Protein AF-A0A838EMG4-F1 (afdb_monomer_lite)

Sequence (195 aa):
MLHVSSALLVMAIVAAIFVIAFPFILGSIAHKKLTVGWKYFWFGALIFLVFQLLTRLPLAAVLQNTVLASLLRTSTAFTWTWLVILAVTAGLFEEVGRYVGYRLFMRREPKTWSKAMMFGLGHEDLESIVLVGGQIVLTLLSIAILSAINVNSSTITELLTEGMLCVFGVLGVWIIWRLREPDEQAKITEEIEHL

Secondary structure (DSSP, 8-state):
-----HHHHHHHHHHHHHHHHHHHHHHHHHHHHHT--THHHHHHHHHHIIIIIIIIHHHHHHHHHTTSHHHHHH-HHHHHHHHHHHHHHHHHHHHHHHHHHHHHHSTTS---HHHHHHHHHHHHHHHIIIIIIHHHHHHHHHHHHHHHS---HHHHHHHHHHHHHHHHHHHHHHHHHHS--THHHHHHHHHHHT-

Foldseek 3Di:
DPDDDPVVLVVLVVVLCCLQVVLVVVLVVLCVVLVDDLVLLVLLLVLLCVLPVVPLVVVLCCCCVPVCVVVCVPDPVVVVVSVVVSVVSVVVSNVVSLVVSCCPPVVPHDDDPSSSVSSNSSNVSSCSCCVVSVVSVVVSVVVVVCVVCPDDPVVVVVVVVVVVVVVVVVVVVVVVVVPPDPPVVVVVVVVVVVD

Structure (mmCIF, N/CA/C/O backbone):
data_AF-A0A838EMG4-F1
#
_entry.id   AF-A0A838EMG4-F1
#
loop_
_atom_site.group_PDB
_atom_site.id
_atom_site.type_symbol
_atom_site.label_atom_id
_atom_site.label_alt_id
_atom_site.label_comp_id
_atom_site.label_asym_id
_atom_site.label_entity_id
_atom_site.label_seq_id
_atom_site.pdbx_PDB_ins_code
_atom_site.Cartn_x
_atom_site.Cartn_y
_atom_site.Cartn_z
_atom_site.occupancy
_atom_site.B_iso_or_equiv
_atom_site.auth_seq_id
_atom_site.auth_comp_id
_atom_site.auth_asym_id
_atom_site.auth_atom_id
_atom_site.pdbx_PDB_model_num
ATOM 1 N N . MET A 1 1 ? 5.334 -7.611 -34.878 1.00 49.22 1 MET A N 1
ATOM 2 C CA . MET A 1 1 ? 4.150 -7.315 -34.043 1.00 49.22 1 MET A CA 1
ATOM 3 C C . MET A 1 1 ? 4.243 -8.135 -32.767 1.00 49.22 1 MET A C 1
ATOM 5 O O . MET A 1 1 ? 4.614 -9.300 -32.843 1.00 49.22 1 MET A O 1
ATOM 9 N N . LEU A 1 2 ? 3.983 -7.537 -31.605 1.00 57.75 2 LEU A N 1
ATOM 10 C CA . LEU A 1 2 ? 3.981 -8.251 -30.327 1.00 57.75 2 LEU A CA 1
ATOM 11 C C . LEU A 1 2 ? 2.711 -9.117 -30.279 1.00 57.75 2 LEU A C 1
ATOM 13 O O . LEU A 1 2 ? 1.607 -8.590 -30.181 1.00 57.75 2 LEU A O 1
ATOM 17 N N . HIS A 1 3 ? 2.843 -10.435 -30.442 1.00 65.31 3 HIS A N 1
ATOM 18 C CA . HIS A 1 3 ? 1.695 -11.346 -30.418 1.00 65.31 3 HIS A CA 1
ATOM 19 C C . HIS A 1 3 ? 1.258 -11.587 -28.969 1.00 65.31 3 HIS A C 1
ATOM 21 O O . HIS A 1 3 ? 1.762 -12.484 -28.298 1.00 65.31 3 HIS A O 1
ATOM 27 N N . VAL A 1 4 ? 0.318 -10.776 -28.481 1.00 71.38 4 VAL A N 1
ATOM 28 C CA . VAL A 1 4 ? -0.342 -10.996 -27.187 1.00 71.38 4 VAL A CA 1
ATOM 29 C C . VAL A 1 4 ? -1.647 -11.750 -27.422 1.00 71.38 4 VAL A C 1
ATOM 31 O O . VAL A 1 4 ? -2.467 -11.348 -28.244 1.00 71.38 4 VAL A O 1
ATOM 34 N N . SER A 1 5 ? -1.851 -12.853 -26.699 1.00 81.50 5 SER A N 1
ATOM 35 C CA . SER A 1 5 ? -3.108 -13.605 -26.757 1.00 81.50 5 SER A CA 1
ATOM 36 C C . SER A 1 5 ? -4.277 -12.729 -26.302 1.00 81.50 5 SER A C 1
ATOM 38 O O . SER A 1 5 ? -4.269 -12.206 -25.185 1.00 81.50 5 SER A O 1
ATOM 40 N N . SER A 1 6 ? -5.316 -12.615 -27.132 1.00 78.50 6 SER A N 1
ATOM 41 C CA . SER A 1 6 ? -6.538 -11.871 -26.803 1.00 78.50 6 SER A CA 1
ATOM 42 C C . SER A 1 6 ? -7.194 -12.387 -25.518 1.00 78.50 6 SER A C 1
ATOM 44 O O . SER A 1 6 ? -7.728 -11.603 -24.740 1.00 78.50 6 SER A O 1
ATOM 46 N N . ALA A 1 7 ? -7.087 -13.693 -25.249 1.00 71.38 7 ALA A N 1
ATOM 47 C CA . ALA A 1 7 ? -7.598 -14.296 -24.022 1.00 71.38 7 ALA A CA 1
ATOM 48 C C . ALA A 1 7 ? -6.859 -13.787 -22.772 1.00 71.38 7 ALA A C 1
ATOM 50 O O . ALA A 1 7 ? -7.501 -13.468 -21.774 1.00 71.38 7 ALA A O 1
ATOM 51 N N . LEU A 1 8 ? -5.526 -13.653 -22.826 1.00 74.88 8 LEU A N 1
ATOM 52 C CA . LEU A 1 8 ? -4.734 -13.109 -21.712 1.00 74.88 8 LEU A CA 1
ATOM 53 C C . LEU A 1 8 ? -5.086 -11.641 -21.436 1.00 74.88 8 LEU A C 1
ATOM 55 O O . LEU A 1 8 ? -5.198 -11.249 -20.278 1.00 74.88 8 LEU A O 1
ATOM 59 N N . LEU A 1 9 ? -5.311 -10.853 -22.491 1.00 80.25 9 LEU A N 1
ATOM 60 C CA . LEU A 1 9 ? -5.742 -9.455 -22.390 1.00 80.25 9 LEU A CA 1
ATOM 61 C C . LEU A 1 9 ? -7.099 -9.323 -21.691 1.00 80.25 9 LEU A C 1
ATOM 63 O O . LEU A 1 9 ? -7.230 -8.552 -20.743 1.00 80.25 9 LEU A O 1
ATOM 67 N N . VAL A 1 10 ? -8.089 -10.115 -22.111 1.00 79.69 10 VAL A N 1
ATOM 68 C CA . VAL A 1 10 ? -9.420 -10.118 -21.488 1.00 79.69 10 VAL A CA 1
ATOM 69 C C . VAL A 1 10 ? -9.333 -10.541 -20.020 1.00 79.69 10 VAL A C 1
ATOM 71 O O . VAL A 1 10 ? -9.898 -9.867 -19.161 1.00 79.69 10 VAL A O 1
ATOM 74 N N . MET A 1 11 ? -8.583 -11.603 -19.706 1.00 74.88 11 MET A N 1
ATOM 75 C CA . MET A 1 11 ? -8.404 -12.054 -18.322 1.00 74.88 11 MET A CA 1
ATOM 76 C C . MET A 1 11 ? -7.725 -10.997 -17.447 1.00 74.88 11 MET A C 1
ATOM 78 O O . MET A 1 11 ? -8.165 -10.774 -16.323 1.00 74.88 11 MET A O 1
ATOM 82 N N . ALA A 1 12 ? -6.696 -10.314 -17.954 1.00 76.75 12 ALA A N 1
ATOM 83 C CA . ALA A 1 12 ? -6.007 -9.257 -17.219 1.00 76.75 12 ALA A CA 1
ATOM 84 C C . ALA A 1 12 ? -6.914 -8.043 -16.952 1.00 76.75 12 ALA A C 1
ATOM 86 O O . ALA A 1 12 ? -6.888 -7.497 -15.852 1.00 76.75 12 ALA A O 1
ATOM 87 N N . ILE A 1 13 ? -7.761 -7.652 -17.912 1.00 82.12 13 ILE A N 1
ATOM 88 C CA . ILE A 1 13 ? -8.742 -6.569 -17.726 1.00 82.12 13 ILE A CA 1
ATOM 89 C C . ILE A 1 13 ? -9.785 -6.958 -16.672 1.00 82.12 13 ILE A C 1
ATOM 91 O O . ILE A 1 13 ? -10.061 -6.180 -15.760 1.00 82.12 13 ILE A O 1
ATOM 95 N N . VAL A 1 14 ? -10.337 -8.171 -16.759 1.00 81.06 14 VAL A N 1
ATOM 96 C CA . VAL A 1 14 ? -11.301 -8.678 -15.769 1.00 81.06 14 VAL A CA 1
ATOM 97 C C . VAL A 1 14 ? -10.666 -8.741 -14.379 1.00 81.06 14 VAL A C 1
ATOM 99 O O . VAL A 1 14 ? -11.282 -8.304 -13.408 1.00 81.06 14 VAL A O 1
ATOM 102 N N . ALA A 1 15 ? -9.422 -9.217 -14.280 1.00 79.38 15 ALA A N 1
ATOM 103 C CA . ALA A 1 15 ? -8.677 -9.253 -13.027 1.00 79.38 15 ALA A CA 1
ATOM 104 C C . ALA A 1 15 ? -8.443 -7.846 -12.458 1.00 79.38 15 ALA A C 1
ATOM 106 O O . ALA A 1 15 ? -8.661 -7.640 -11.267 1.00 79.38 15 ALA A O 1
ATOM 107 N N . ALA A 1 16 ? -8.072 -6.865 -13.289 1.00 79.88 16 ALA A N 1
ATOM 108 C CA . ALA A 1 16 ? -7.901 -5.478 -12.854 1.00 79.88 16 ALA A CA 1
ATOM 109 C C . ALA A 1 16 ? -9.202 -4.901 -12.280 1.00 79.88 16 ALA A C 1
ATOM 111 O O . ALA A 1 16 ? -9.199 -4.338 -11.186 1.00 79.88 16 ALA A O 1
ATOM 112 N N . ILE A 1 17 ? -10.325 -5.088 -12.984 1.00 85.31 17 ILE A N 1
ATOM 113 C CA . ILE A 1 17 ? -11.643 -4.636 -12.520 1.00 85.31 17 ILE A CA 1
ATOM 114 C C . ILE A 1 17 ? -11.992 -5.305 -11.192 1.00 85.31 17 ILE A C 1
ATOM 116 O O . ILE A 1 17 ? -12.410 -4.622 -10.260 1.00 85.31 17 ILE A O 1
ATOM 120 N N . PHE A 1 18 ? -11.797 -6.620 -11.084 1.00 82.81 18 PHE A N 1
ATOM 121 C CA . PHE A 1 18 ? -12.085 -7.357 -9.860 1.00 82.81 18 PHE A CA 1
ATOM 122 C C . PHE A 1 18 ? -11.244 -6.848 -8.685 1.00 82.81 18 PHE A C 1
ATOM 124 O O . PHE A 1 18 ? -11.807 -6.474 -7.663 1.00 82.81 18 PHE A O 1
ATOM 131 N N . VAL A 1 19 ? -9.921 -6.765 -8.839 1.00 79.75 19 VAL A N 1
ATOM 132 C CA . VAL A 1 19 ? -8.999 -6.343 -7.772 1.00 79.75 19 VAL A CA 1
ATOM 133 C C . VAL A 1 19 ? -9.265 -4.907 -7.318 1.00 79.75 19 VAL A C 1
ATOM 135 O O . VAL A 1 19 ? -9.110 -4.609 -6.140 1.00 79.75 19 VAL A O 1
ATOM 138 N N . ILE A 1 20 ? -9.697 -4.020 -8.220 1.00 85.19 20 ILE A N 1
ATOM 139 C CA . ILE A 1 20 ? -9.994 -2.626 -7.872 1.00 85.19 20 ILE A CA 1
ATOM 140 C C . ILE A 1 20 ? -11.391 -2.482 -7.255 1.00 85.19 20 ILE A C 1
ATOM 142 O O . ILE A 1 20 ? -11.562 -1.739 -6.292 1.00 85.19 20 ILE A O 1
ATOM 146 N N . ALA A 1 21 ? -12.402 -3.175 -7.787 1.00 85.19 21 ALA A N 1
ATOM 147 C CA . ALA A 1 21 ? -13.789 -3.015 -7.350 1.00 85.19 21 ALA A CA 1
ATOM 148 C C . ALA A 1 21 ? -14.130 -3.829 -6.091 1.00 85.19 21 ALA A C 1
ATOM 150 O O . ALA A 1 21 ? -14.902 -3.367 -5.248 1.00 85.19 21 ALA A O 1
ATOM 151 N N . PHE A 1 22 ? -13.571 -5.033 -5.953 1.00 82.19 22 PHE A N 1
ATOM 152 C CA . PHE A 1 22 ? -13.869 -5.958 -4.857 1.00 82.19 22 PHE A CA 1
ATOM 153 C C . PHE A 1 22 ? -13.617 -5.370 -3.454 1.00 82.19 22 PHE A C 1
ATOM 155 O O . PHE A 1 22 ? -14.503 -5.501 -2.606 1.00 82.19 22 PHE A O 1
ATOM 162 N N . PRO A 1 23 ? -12.519 -4.634 -3.212 1.00 85.94 23 PRO A N 1
ATOM 163 C CA . PRO A 1 23 ? -12.292 -3.909 -1.962 1.00 85.94 23 PRO A CA 1
ATOM 164 C C . PRO A 1 23 ? -13.448 -2.984 -1.544 1.00 85.94 23 PRO A C 1
ATOM 166 O O . PRO A 1 23 ? -13.967 -3.050 -0.431 1.00 85.94 23 PRO A O 1
ATOM 169 N N . PHE A 1 24 ? -13.977 -2.177 -2.469 1.00 87.25 24 PHE A N 1
ATOM 170 C CA . PHE A 1 24 ? -15.104 -1.286 -2.165 1.00 87.25 24 PHE A CA 1
ATOM 171 C C . PHE A 1 24 ? -16.403 -2.048 -1.873 1.00 87.25 24 PHE A C 1
ATOM 173 O O . PHE A 1 24 ? -17.229 -1.594 -1.069 1.00 87.25 24 PHE A O 1
ATOM 180 N N . ILE A 1 25 ? -16.587 -3.219 -2.492 1.00 86.94 25 ILE A N 1
ATOM 181 C CA . ILE A 1 25 ? -17.710 -4.117 -2.201 1.00 86.94 25 ILE A CA 1
ATOM 182 C C . ILE A 1 25 ? -17.578 -4.663 -0.775 1.00 86.94 25 ILE A C 1
ATOM 184 O O . ILE A 1 25 ? -18.544 -4.589 -0.009 1.00 86.94 25 ILE A O 1
ATOM 188 N N . LEU A 1 26 ? -16.393 -5.145 -0.386 1.00 83.56 26 LEU A N 1
ATOM 189 C CA . LEU A 1 26 ? -16.126 -5.628 0.971 1.00 83.56 26 LEU A CA 1
ATOM 190 C C . LEU A 1 26 ? -16.316 -4.527 2.015 1.00 83.56 26 LEU A C 1
ATOM 192 O O . LEU A 1 26 ? -17.055 -4.736 2.980 1.00 83.56 26 LEU A O 1
ATOM 196 N N . GLY A 1 27 ? -15.753 -3.339 1.788 1.00 86.56 27 GLY A N 1
ATOM 197 C CA . GLY A 1 27 ? -15.954 -2.177 2.652 1.00 86.56 27 GLY A CA 1
ATOM 198 C C . GLY A 1 27 ? -17.435 -1.807 2.804 1.00 86.56 27 GLY A C 1
ATOM 199 O O . GLY A 1 27 ? -17.906 -1.555 3.913 1.00 86.56 27 GLY A O 1
ATOM 200 N N . SER A 1 28 ? -18.219 -1.871 1.723 1.00 90.75 28 SER A N 1
ATOM 201 C CA . SER A 1 28 ? -19.664 -1.598 1.759 1.00 90.75 28 SER A CA 1
ATOM 202 C C . SER A 1 28 ? -20.451 -2.649 2.545 1.00 90.75 28 SER A C 1
ATOM 204 O O . SER A 1 28 ? -21.362 -2.307 3.307 1.00 90.75 28 SER A O 1
ATOM 206 N N . ILE A 1 29 ? -20.112 -3.932 2.383 1.00 89.69 29 ILE A N 1
ATOM 207 C CA . ILE A 1 29 ? -20.726 -5.030 3.140 1.00 89.69 29 ILE A CA 1
ATOM 208 C C . ILE A 1 29 ? -20.376 -4.897 4.623 1.00 89.69 29 ILE A C 1
ATOM 210 O O . ILE A 1 29 ? -21.263 -5.013 5.469 1.00 89.69 29 ILE A O 1
ATOM 214 N N . ALA A 1 30 ? -19.112 -4.620 4.942 1.00 85.56 30 ALA A N 1
ATOM 215 C CA . ALA A 1 30 ? -18.638 -4.441 6.306 1.00 85.56 30 ALA A CA 1
ATOM 216 C C . ALA A 1 30 ? -19.289 -3.227 6.975 1.00 85.56 30 ALA A C 1
ATOM 218 O O . ALA A 1 30 ? -19.793 -3.351 8.088 1.00 85.56 30 ALA A O 1
ATOM 219 N N . HIS A 1 31 ? -19.388 -2.093 6.277 1.00 90.00 31 HIS A N 1
ATOM 220 C CA . HIS A 1 31 ? -20.087 -0.903 6.762 1.00 90.00 31 HIS A CA 1
ATOM 221 C C . HIS A 1 31 ? -21.521 -1.228 7.205 1.00 90.00 31 HIS A C 1
ATOM 223 O O . HIS A 1 31 ? -21.930 -0.871 8.312 1.00 90.00 31 HIS A O 1
ATOM 229 N N . LYS A 1 32 ? -22.264 -1.965 6.366 1.00 90.81 32 LYS A N 1
ATOM 230 C CA . LYS A 1 32 ? -23.655 -2.351 6.637 1.00 90.81 32 LYS A CA 1
ATOM 231 C C . LYS A 1 32 ? -23.774 -3.406 7.739 1.00 90.81 32 LYS A C 1
ATOM 233 O O . LYS A 1 32 ? -24.594 -3.246 8.635 1.00 90.81 32 LYS A O 1
ATOM 238 N N . LYS A 1 33 ? -22.973 -4.476 7.689 1.00 86.25 33 LYS A N 1
ATOM 239 C CA . LYS A 1 33 ? -23.069 -5.607 8.633 1.00 86.25 33 LYS A CA 1
ATOM 240 C C . LYS A 1 33 ? -22.506 -5.290 10.014 1.00 86.25 33 LYS A C 1
ATOM 242 O O . LYS A 1 33 ? -23.017 -5.793 11.006 1.00 86.25 33 LYS A O 1
ATOM 247 N N . LEU A 1 34 ? -21.449 -4.484 10.078 1.00 85.38 34 LEU A N 1
ATOM 248 C CA . LEU A 1 34 ? -20.772 -4.145 11.327 1.00 85.38 34 LEU A CA 1
ATOM 249 C C . LEU A 1 34 ? -21.297 -2.848 11.942 1.00 85.38 34 LEU A C 1
ATOM 251 O O . LEU A 1 34 ? -20.969 -2.562 13.091 1.00 85.38 34 LEU A O 1
ATOM 255 N N . THR A 1 35 ? -22.114 -2.074 11.215 1.00 91.56 35 THR A N 1
ATOM 256 C CA . THR A 1 35 ? -22.654 -0.767 11.643 1.00 91.56 35 THR A CA 1
ATOM 257 C C . THR A 1 35 ? -21.557 0.235 12.029 1.00 91.56 35 THR A C 1
ATOM 259 O O . THR A 1 35 ? -21.677 1.014 12.971 1.00 91.56 35 THR A O 1
ATOM 262 N N . VAL A 1 36 ? -20.443 0.202 11.295 1.00 91.50 36 VAL A N 1
ATOM 263 C CA . VAL A 1 36 ? -19.237 1.000 11.557 1.00 91.50 36 VAL A CA 1
ATOM 264 C C . VAL A 1 36 ? -19.006 1.974 10.407 1.00 91.50 36 VAL A C 1
ATOM 266 O O . VAL A 1 36 ? -19.045 1.577 9.251 1.00 91.50 36 VAL A O 1
ATOM 269 N N . GLY A 1 37 ? -18.746 3.250 10.697 1.00 93.19 37 GLY A N 1
ATOM 270 C CA . GLY A 1 37 ? -18.556 4.277 9.664 1.00 93.19 37 GLY A CA 1
ATOM 271 C C . GLY A 1 37 ? -17.312 4.081 8.782 1.00 93.19 37 GLY A C 1
ATOM 272 O O . GLY A 1 37 ? -16.287 3.574 9.230 1.00 93.19 37 GLY A O 1
ATOM 273 N N . TRP A 1 38 ? -17.359 4.586 7.546 1.00 95.69 38 TRP A N 1
ATOM 274 C CA . TRP A 1 38 ? -16.236 4.554 6.593 1.00 95.69 38 TRP A CA 1
ATOM 275 C C . TRP A 1 38 ? -14.956 5.245 7.080 1.00 95.69 38 TRP A C 1
ATOM 277 O O . TRP A 1 38 ? -13.877 4.958 6.573 1.00 95.69 38 TRP A O 1
ATOM 287 N N . LYS A 1 39 ? -15.029 6.113 8.098 1.00 95.81 39 LYS A N 1
ATOM 288 C CA . LYS A 1 39 ? -13.834 6.761 8.663 1.00 95.81 39 LYS A CA 1
ATOM 289 C C . LYS A 1 39 ? -12.762 5.756 9.105 1.00 95.81 39 LYS A C 1
ATOM 291 O O . LYS A 1 39 ? -11.583 6.008 8.905 1.00 95.81 39 LYS A O 1
ATOM 296 N N . TYR A 1 40 ? -13.155 4.603 9.659 1.00 94.44 40 TYR A N 1
ATOM 297 C CA . TYR A 1 40 ? -12.191 3.612 10.151 1.00 94.44 40 TYR A CA 1
ATOM 298 C C . TYR A 1 40 ? -11.489 2.872 9.013 1.00 94.44 40 TYR A C 1
ATOM 300 O O . TYR A 1 40 ? -10.307 2.578 9.140 1.00 94.44 40 TYR A O 1
ATOM 308 N N . PHE A 1 41 ? -12.189 2.654 7.899 1.00 95.19 41 PHE A N 1
ATOM 309 C CA . PHE A 1 41 ? -11.601 2.147 6.662 1.00 95.19 41 PHE A CA 1
ATOM 310 C C . PHE A 1 41 ? -10.504 3.084 6.164 1.00 95.19 41 PHE A C 1
ATOM 312 O O . PHE A 1 41 ? -9.361 2.677 5.985 1.00 95.19 41 PHE A O 1
ATOM 319 N N . TRP A 1 42 ? -10.818 4.374 6.045 1.00 96.62 42 TRP A N 1
ATOM 320 C CA . TRP A 1 42 ? -9.843 5.361 5.589 1.00 96.62 42 TRP A CA 1
ATOM 321 C C . TRP A 1 42 ? -8.673 5.548 6.557 1.00 96.62 42 TRP A C 1
ATOM 323 O O . TRP A 1 42 ? -7.560 5.803 6.108 1.00 96.62 42 TRP A O 1
ATOM 333 N N . PHE A 1 43 ? -8.871 5.363 7.866 1.00 96.56 43 PHE A N 1
ATOM 334 C CA . PHE A 1 43 ? -7.754 5.313 8.814 1.00 96.56 43 PHE A CA 1
ATOM 335 C C . PHE A 1 43 ? -6.813 4.134 8.542 1.00 96.56 43 PHE A C 1
ATOM 337 O O . PHE A 1 43 ? -5.599 4.316 8.607 1.00 96.56 43 PHE A O 1
ATOM 344 N N . GLY A 1 44 ? -7.354 2.956 8.218 1.00 95.56 44 GLY A N 1
ATOM 345 C CA . GLY A 1 44 ? -6.563 1.791 7.816 1.00 95.56 44 GLY A CA 1
ATOM 346 C C . GLY A 1 44 ? -5.762 2.051 6.546 1.00 95.56 44 GLY A C 1
ATOM 347 O O . GLY A 1 44 ? -4.541 1.900 6.540 1.00 95.56 44 GLY A O 1
ATOM 348 N N . ALA A 1 45 ? -6.443 2.553 5.515 1.00 96.69 45 ALA A N 1
ATOM 349 C CA . ALA A 1 45 ? -5.843 2.919 4.236 1.00 96.69 45 ALA A CA 1
ATOM 350 C C . ALA A 1 45 ? -4.720 3.963 4.401 1.00 96.69 45 ALA A C 1
ATOM 352 O O . ALA A 1 45 ? -3.633 3.823 3.848 1.00 96.69 45 ALA A O 1
ATOM 353 N N . LEU A 1 46 ? -4.938 4.996 5.218 1.00 97.50 46 LEU A N 1
ATOM 354 C CA . LEU A 1 46 ? -3.927 6.021 5.481 1.00 97.50 46 LEU A CA 1
ATOM 355 C C . LEU A 1 46 ? -2.688 5.450 6.185 1.00 97.50 46 LEU A C 1
ATOM 357 O O . LEU A 1 46 ? -1.564 5.833 5.868 1.00 97.50 46 LEU A O 1
ATOM 361 N N . ILE A 1 47 ? -2.877 4.534 7.136 1.00 96.81 47 ILE A N 1
ATOM 362 C CA . ILE A 1 47 ? -1.761 3.888 7.832 1.00 96.81 47 ILE A CA 1
ATOM 363 C C . ILE A 1 47 ? -0.953 3.010 6.882 1.00 96.81 47 ILE A C 1
ATOM 365 O O . ILE A 1 47 ? 0.274 3.104 6.896 1.00 96.81 47 ILE A O 1
ATOM 369 N N . PHE A 1 48 ? -1.615 2.231 6.025 1.00 94.94 48 PHE A N 1
ATOM 370 C CA . PHE A 1 48 ? -0.949 1.482 4.962 1.00 94.94 48 PHE A CA 1
ATOM 371 C C . PHE A 1 48 ? -0.137 2.403 4.045 1.00 94.94 48 PHE A C 1
ATOM 373 O O . PHE A 1 48 ? 1.048 2.168 3.814 1.00 94.94 48 PHE A O 1
ATOM 380 N N . LEU A 1 49 ? -0.734 3.506 3.582 1.00 96.69 49 LEU A N 1
ATOM 381 C CA . LEU A 1 49 ? -0.052 4.480 2.732 1.00 96.69 49 LEU A CA 1
ATOM 382 C C . LEU A 1 49 ? 1.247 4.981 3.382 1.00 96.69 49 LEU A C 1
ATOM 384 O O . LEU A 1 49 ? 2.307 4.948 2.762 1.00 96.69 49 LEU A O 1
ATOM 388 N N . VAL A 1 50 ? 1.188 5.415 4.642 1.00 96.94 50 VAL A N 1
ATOM 389 C CA . VAL A 1 50 ? 2.352 5.993 5.326 1.00 96.94 50 VAL A CA 1
ATOM 390 C C . VAL A 1 50 ? 3.410 4.932 5.643 1.00 96.94 50 VAL A C 1
ATOM 392 O O . VAL A 1 50 ? 4.579 5.102 5.289 1.00 96.94 50 VAL A O 1
ATOM 395 N N . PHE A 1 51 ? 3.027 3.835 6.298 1.00 95.88 51 PHE A N 1
ATOM 396 C CA . PHE A 1 51 ? 3.988 2.842 6.788 1.00 95.88 51 PHE A CA 1
ATOM 397 C C . PHE A 1 51 ? 4.501 1.931 5.675 1.00 95.88 51 PHE A C 1
ATOM 399 O O . PHE A 1 51 ? 5.696 1.633 5.632 1.00 95.88 51 PHE A O 1
ATOM 406 N N . GLN A 1 52 ? 3.636 1.537 4.741 1.00 93.62 52 GLN A N 1
ATOM 407 C CA . GLN A 1 52 ? 4.002 0.624 3.670 1.00 93.62 52 GLN A CA 1
ATOM 408 C C . GLN A 1 52 ? 4.512 1.364 2.433 1.00 93.62 52 GLN A C 1
ATOM 410 O O . GLN A 1 52 ? 5.665 1.171 2.046 1.00 93.62 52 GLN A O 1
ATOM 415 N N . LEU A 1 53 ? 3.682 2.211 1.814 1.00 93.06 53 LEU A N 1
ATOM 416 C CA . LEU A 1 53 ? 3.996 2.807 0.506 1.00 93.06 53 LEU A CA 1
ATOM 417 C C . LEU A 1 53 ? 5.057 3.890 0.585 1.00 93.06 53 LEU A C 1
ATOM 419 O O . LEU A 1 53 ? 5.919 3.952 -0.284 1.00 93.06 53 LEU A O 1
ATOM 423 N N . LEU A 1 54 ? 4.982 4.753 1.594 1.00 95.31 54 LEU A N 1
ATOM 424 C CA . LEU A 1 54 ? 5.886 5.895 1.706 1.00 95.31 54 LEU A CA 1
ATOM 425 C C . LEU A 1 54 ? 7.161 5.571 2.486 1.00 95.31 54 LEU A C 1
ATOM 427 O O . LEU A 1 54 ? 8.165 6.252 2.298 1.00 95.31 54 LEU A O 1
ATOM 431 N N . THR A 1 55 ? 7.147 4.533 3.329 1.00 94.88 55 THR A N 1
ATOM 432 C CA . THR A 1 55 ? 8.289 4.220 4.201 1.00 94.88 55 THR A CA 1
ATOM 433 C C . THR A 1 55 ? 8.936 2.881 3.862 1.00 94.88 55 THR A C 1
ATOM 435 O O . THR A 1 55 ? 10.078 2.859 3.399 1.00 94.88 55 THR A O 1
ATOM 438 N N . ARG A 1 56 ? 8.237 1.752 4.064 1.00 95.25 56 ARG A N 1
ATOM 439 C CA . ARG A 1 56 ? 8.852 0.421 3.926 1.00 95.25 56 ARG A CA 1
ATOM 440 C C . ARG A 1 56 ? 9.267 0.112 2.492 1.00 95.25 56 ARG A C 1
ATOM 442 O O . ARG A 1 56 ? 10.401 -0.309 2.275 1.00 95.25 56 ARG A O 1
ATOM 449 N N . LEU A 1 57 ? 8.367 0.290 1.523 1.00 92.81 57 LEU A N 1
ATOM 450 C CA . LEU A 1 57 ? 8.626 -0.072 0.128 1.00 92.81 57 LEU A CA 1
ATOM 451 C C . LEU A 1 57 ? 9.794 0.726 -0.480 1.00 92.81 57 LEU A C 1
ATOM 453 O O . LEU A 1 57 ? 10.688 0.085 -1.037 1.00 92.81 57 LEU A O 1
ATOM 457 N N . PRO A 1 58 ? 9.882 2.064 -0.332 1.00 93.31 58 PRO A N 1
ATOM 458 C CA . PRO A 1 58 ? 11.021 2.830 -0.830 1.00 93.31 58 PRO A CA 1
ATOM 459 C C . PRO A 1 58 ? 12.331 2.426 -0.154 1.00 93.31 58 PRO A C 1
ATOM 461 O O . PRO A 1 58 ? 13.335 2.238 -0.836 1.00 93.31 58 PRO A O 1
ATOM 464 N N . LEU A 1 59 ? 12.322 2.222 1.168 1.00 94.12 59 LEU A N 1
ATOM 465 C CA . LEU A 1 59 ? 13.514 1.801 1.904 1.00 94.12 59 LEU A CA 1
ATOM 466 C C . LEU A 1 59 ? 14.006 0.420 1.446 1.00 94.12 59 LEU A C 1
ATOM 468 O O . LEU A 1 59 ? 15.193 0.244 1.167 1.00 94.12 59 LEU A O 1
ATOM 472 N N . ALA A 1 60 ? 13.092 -0.544 1.321 1.00 92.50 60 ALA A N 1
ATOM 473 C CA . ALA A 1 60 ? 13.397 -1.880 0.823 1.00 92.50 60 ALA A CA 1
ATOM 474 C C . ALA A 1 60 ? 13.925 -1.837 -0.618 1.00 92.50 60 ALA A C 1
ATOM 476 O O . ALA A 1 60 ? 14.909 -2.507 -0.927 1.00 92.50 60 ALA A O 1
ATOM 477 N N . ALA A 1 61 ? 13.321 -1.014 -1.481 1.00 91.62 61 ALA A N 1
ATOM 478 C CA . ALA A 1 61 ? 13.752 -0.841 -2.863 1.00 91.62 61 ALA A CA 1
ATOM 479 C C . ALA A 1 61 ? 15.157 -0.231 -2.956 1.00 91.62 61 ALA A C 1
ATOM 481 O O . ALA A 1 61 ? 15.982 -0.723 -3.724 1.00 91.62 61 ALA A O 1
ATOM 482 N N . VAL A 1 62 ? 15.461 0.800 -2.161 1.00 94.00 62 VAL A N 1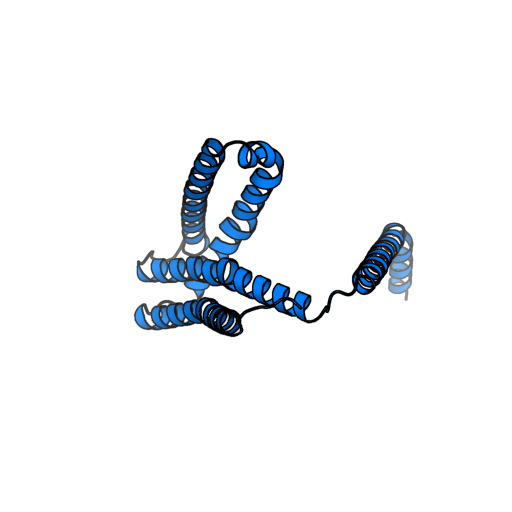
ATOM 483 C CA . VAL A 1 62 ? 16.803 1.398 -2.115 1.00 94.00 62 VAL A CA 1
ATOM 484 C C . VAL A 1 62 ? 17.822 0.360 -1.665 1.00 94.00 62 VAL A C 1
ATOM 486 O O . VAL A 1 62 ? 18.820 0.159 -2.357 1.00 94.00 62 VAL A O 1
ATOM 489 N N . LEU A 1 63 ? 17.569 -0.348 -0.561 1.00 92.75 63 LEU A N 1
ATOM 490 C CA . LEU A 1 63 ? 18.522 -1.320 -0.026 1.00 92.75 63 LEU A CA 1
ATOM 491 C C . LEU A 1 63 ? 18.766 -2.480 -1.004 1.00 92.75 63 LEU A C 1
ATOM 493 O O . LEU A 1 63 ? 19.913 -2.862 -1.240 1.00 92.75 63 LEU A O 1
ATOM 497 N N . GLN A 1 64 ? 17.696 -2.986 -1.622 1.00 91.50 64 GLN A N 1
ATOM 498 C CA . GLN A 1 64 ? 17.758 -4.056 -2.613 1.00 91.50 64 GLN A CA 1
ATOM 499 C C . GLN A 1 64 ? 18.521 -3.642 -3.879 1.00 91.50 64 GLN A C 1
ATOM 501 O O . GLN A 1 64 ? 19.333 -4.416 -4.381 1.00 91.50 64 GLN A O 1
ATOM 506 N N . ASN A 1 65 ? 18.266 -2.438 -4.400 1.00 89.81 65 ASN A N 1
ATOM 507 C CA . ASN A 1 65 ? 18.796 -2.007 -5.696 1.00 89.81 65 ASN A CA 1
ATOM 508 C C . ASN A 1 65 ? 20.181 -1.352 -5.619 1.00 89.81 65 ASN A C 1
ATOM 510 O O . ASN A 1 65 ? 20.828 -1.209 -6.653 1.00 89.81 65 ASN A O 1
ATOM 514 N N . THR A 1 66 ? 20.647 -0.969 -4.426 1.00 91.12 66 THR A N 1
ATOM 515 C CA . THR A 1 66 ? 21.964 -0.337 -4.240 1.00 91.12 66 THR A CA 1
ATOM 516 C C . THR A 1 66 ? 22.922 -1.256 -3.485 1.00 91.12 66 THR A C 1
ATOM 518 O O . THR A 1 66 ? 23.823 -1.836 -4.083 1.00 91.12 66 THR A O 1
ATOM 521 N N . VAL A 1 67 ? 22.703 -1.436 -2.183 1.00 89.00 67 VAL A N 1
ATOM 522 C CA . VAL A 1 67 ? 23.626 -2.127 -1.273 1.00 89.00 67 VAL A CA 1
ATOM 523 C C . VAL A 1 67 ? 23.661 -3.632 -1.531 1.00 89.00 67 VAL A C 1
ATOM 525 O O . VAL A 1 67 ? 24.729 -4.238 -1.548 1.00 89.00 67 VAL A O 1
ATOM 528 N N . LEU A 1 68 ? 22.494 -4.246 -1.735 1.00 89.88 68 LEU A N 1
ATOM 529 C CA . LEU A 1 68 ? 22.353 -5.704 -1.795 1.00 89.88 68 LEU A CA 1
ATOM 530 C C . LEU A 1 68 ? 22.349 -6.258 -3.228 1.00 89.88 68 LEU A C 1
ATOM 532 O O . LEU A 1 68 ? 22.337 -7.475 -3.406 1.00 89.88 68 LEU A O 1
ATOM 536 N N . ALA A 1 69 ? 22.368 -5.402 -4.254 1.00 89.00 69 ALA A N 1
ATOM 537 C CA . ALA A 1 69 ? 22.101 -5.803 -5.636 1.00 89.00 69 ALA A CA 1
ATOM 538 C C . ALA A 1 69 ? 23.063 -6.884 -6.161 1.00 89.00 69 ALA A C 1
ATOM 540 O O . ALA A 1 69 ? 22.629 -7.837 -6.810 1.00 89.00 69 ALA A O 1
ATOM 541 N N . SER A 1 70 ? 24.362 -6.764 -5.872 1.00 88.25 70 SER A N 1
ATOM 542 C CA . SER A 1 70 ? 25.376 -7.738 -6.301 1.00 88.25 70 SER A CA 1
ATOM 543 C C . SER A 1 70 ? 25.221 -9.083 -5.584 1.00 88.25 70 SER A C 1
ATOM 545 O O . SER A 1 70 ? 25.248 -10.138 -6.221 1.00 88.25 70 SER A O 1
ATOM 547 N N . LEU A 1 71 ? 24.990 -9.051 -4.270 1.00 88.12 71 LEU A N 1
ATOM 548 C CA . LEU A 1 71 ? 24.826 -10.240 -3.434 1.00 88.12 71 LEU A CA 1
ATOM 549 C C . LEU A 1 71 ? 23.555 -11.016 -3.801 1.00 88.12 71 LEU A C 1
ATOM 551 O O . LEU A 1 71 ? 23.600 -12.237 -3.941 1.00 88.12 71 LEU A O 1
ATOM 555 N N . LEU A 1 72 ? 22.442 -10.310 -4.028 1.00 89.06 72 LEU A N 1
ATOM 556 C CA . LEU A 1 72 ? 21.150 -10.912 -4.373 1.00 89.06 72 LEU A CA 1
ATOM 557 C C . LEU A 1 72 ? 21.126 -11.552 -5.764 1.00 89.06 72 LEU A C 1
ATOM 559 O O . LEU A 1 72 ? 20.351 -12.481 -5.977 1.00 89.06 72 LEU A O 1
ATOM 563 N N . ARG A 1 73 ? 21.955 -11.077 -6.703 1.00 88.38 73 ARG A N 1
ATOM 564 C CA . ARG A 1 73 ? 22.081 -11.668 -8.049 1.00 88.38 73 ARG A CA 1
ATOM 565 C C . ARG A 1 73 ? 23.000 -12.886 -8.087 1.00 88.38 73 ARG A C 1
ATOM 567 O O . ARG A 1 73 ? 22.853 -13.720 -8.971 1.00 88.38 73 ARG A O 1
ATOM 574 N N . THR A 1 74 ? 23.947 -12.969 -7.156 1.00 89.44 74 THR A N 1
ATOM 575 C CA . THR A 1 74 ? 25.027 -13.968 -7.203 1.00 89.44 74 THR A CA 1
ATOM 576 C C . THR A 1 74 ? 24.780 -15.142 -6.254 1.00 89.44 74 THR A C 1
ATOM 578 O O . THR A 1 74 ? 25.279 -16.236 -6.495 1.00 89.44 74 THR A O 1
ATOM 581 N N . SER A 1 75 ? 24.003 -14.948 -5.181 1.00 93.12 75 SER A N 1
ATOM 582 C CA . SER A 1 75 ? 23.772 -15.971 -4.156 1.00 93.12 75 SER A CA 1
ATOM 583 C C . SER A 1 75 ? 22.289 -16.210 -3.895 1.00 93.12 75 SER A C 1
ATOM 585 O O . SER A 1 75 ? 21.609 -15.392 -3.277 1.00 93.12 75 SER A O 1
ATOM 587 N N . THR A 1 76 ? 21.808 -17.398 -4.266 1.00 92.19 76 THR A N 1
ATOM 588 C CA . THR A 1 76 ? 20.435 -17.844 -3.986 1.00 92.19 76 THR A CA 1
ATOM 589 C C . THR A 1 76 ? 20.143 -17.907 -2.484 1.00 92.19 76 THR A C 1
ATOM 591 O O . THR A 1 76 ? 19.053 -17.542 -2.050 1.00 92.19 76 THR A O 1
ATOM 594 N N . ALA A 1 77 ? 21.116 -18.325 -1.665 1.00 92.62 77 ALA A N 1
ATOM 595 C CA . ALA A 1 77 ? 20.968 -18.357 -0.206 1.00 92.62 77 ALA A CA 1
ATOM 596 C C . ALA A 1 77 ? 20.734 -16.951 0.375 1.00 92.62 77 ALA A C 1
ATOM 598 O O . ALA A 1 77 ? 19.945 -16.768 1.307 1.00 92.62 77 ALA A O 1
ATOM 599 N N . PHE A 1 78 ? 21.379 -15.942 -0.214 1.00 91.50 78 PHE A N 1
ATOM 600 C CA . PHE A 1 78 ? 21.187 -14.554 0.179 1.00 91.50 78 PHE A CA 1
ATOM 601 C C . PHE A 1 78 ? 19.824 -14.016 -0.275 1.00 91.50 78 PHE A C 1
ATOM 603 O O . PHE A 1 78 ? 19.164 -13.321 0.495 1.00 91.50 78 PHE A O 1
ATOM 610 N N . THR A 1 79 ? 19.346 -14.404 -1.464 1.00 92.25 79 THR A N 1
ATOM 611 C CA . THR A 1 79 ? 17.987 -14.085 -1.933 1.00 92.25 79 THR A CA 1
ATOM 612 C C . THR A 1 79 ? 16.917 -14.598 -0.967 1.00 92.25 79 THR A C 1
ATOM 614 O O . THR A 1 79 ? 16.038 -13.835 -0.575 1.00 92.25 79 THR A O 1
ATOM 617 N N . TRP A 1 80 ? 17.004 -15.858 -0.528 1.00 93.81 80 TRP A N 1
ATOM 618 C CA . TRP A 1 80 ? 16.046 -16.420 0.433 1.00 93.81 80 TRP A CA 1
ATOM 619 C C . TRP A 1 80 ? 16.097 -15.716 1.787 1.00 93.81 80 TRP A C 1
ATOM 621 O O . TRP A 1 80 ? 15.055 -15.365 2.336 1.00 93.81 80 TRP A O 1
ATOM 631 N N . THR A 1 81 ? 17.301 -15.447 2.296 1.00 93.75 81 THR A N 1
ATOM 632 C CA . THR A 1 81 ? 17.480 -14.671 3.533 1.00 93.75 81 THR A CA 1
ATOM 633 C C . THR A 1 81 ? 16.826 -13.292 3.415 1.00 93.75 81 THR A C 1
ATOM 635 O O . THR A 1 81 ? 16.115 -12.857 4.320 1.00 93.75 81 THR A O 1
ATOM 638 N N . TRP A 1 82 ? 17.005 -12.618 2.279 1.00 93.00 82 TRP A N 1
ATOM 639 C CA . TRP A 1 82 ? 16.396 -11.318 2.025 1.00 93.00 82 TRP A CA 1
ATOM 640 C C . TRP A 1 82 ? 14.867 -11.379 1.949 1.00 93.00 82 TRP A C 1
ATOM 642 O O . TRP A 1 82 ? 14.208 -10.516 2.520 1.00 93.00 82 TRP A O 1
ATOM 652 N N . LEU A 1 83 ? 14.283 -12.417 1.342 1.00 91.25 83 LEU A N 1
ATOM 653 C CA . LEU A 1 83 ? 12.828 -12.617 1.344 1.00 91.25 83 LEU A CA 1
ATOM 654 C C . LEU A 1 83 ? 12.267 -12.795 2.762 1.00 91.25 83 LEU A C 1
ATOM 656 O O . LEU A 1 83 ? 11.223 -12.228 3.080 1.00 91.25 83 LEU A O 1
ATOM 660 N N . VAL A 1 84 ? 12.974 -13.521 3.635 1.00 95.19 84 VAL A N 1
ATOM 661 C CA . VAL A 1 84 ? 12.591 -13.650 5.051 1.00 95.19 84 VAL A CA 1
ATOM 662 C C . VAL A 1 84 ? 12.647 -12.292 5.752 1.00 95.19 84 VAL A C 1
ATOM 664 O O . VAL A 1 84 ? 11.705 -11.928 6.452 1.00 95.19 84 VAL A O 1
ATOM 667 N N . ILE A 1 85 ? 13.704 -11.506 5.525 1.00 95.19 85 ILE A N 1
ATOM 668 C CA . ILE A 1 85 ? 13.819 -10.146 6.073 1.00 95.19 85 ILE A CA 1
ATOM 669 C C . ILE A 1 85 ? 12.670 -9.261 5.572 1.00 95.19 85 ILE A C 1
ATOM 671 O O . ILE A 1 85 ? 12.054 -8.548 6.365 1.00 95.19 85 ILE A O 1
ATOM 675 N N . LEU A 1 86 ? 12.334 -9.322 4.282 1.00 92.12 86 LEU A N 1
ATOM 676 C CA . LEU A 1 86 ? 11.210 -8.578 3.710 1.00 92.12 86 LEU A CA 1
ATOM 677 C C . LEU A 1 86 ? 9.873 -8.974 4.348 1.00 92.12 86 LEU A C 1
ATOM 679 O O . LEU A 1 86 ? 9.078 -8.088 4.650 1.00 92.12 86 LEU A O 1
ATOM 683 N N . ALA A 1 87 ? 9.638 -10.264 4.597 1.00 90.75 87 ALA A N 1
ATOM 684 C CA . ALA A 1 87 ? 8.419 -10.744 5.247 1.00 90.75 87 ALA A CA 1
ATOM 685 C C . ALA A 1 87 ? 8.329 -10.297 6.717 1.00 90.75 87 ALA A C 1
ATOM 687 O O . ALA A 1 87 ? 7.303 -9.772 7.146 1.00 90.75 87 ALA A O 1
ATOM 688 N N . VAL A 1 88 ? 9.418 -10.437 7.482 1.00 96.06 88 VAL A N 1
ATOM 689 C CA . VAL A 1 88 ? 9.474 -10.006 8.891 1.00 96.06 88 VAL A CA 1
ATOM 690 C C . VAL A 1 88 ? 9.290 -8.494 9.007 1.00 96.06 88 VAL A C 1
ATOM 692 O O . VAL A 1 88 ? 8.529 -8.021 9.849 1.00 96.06 88 VAL A O 1
ATOM 695 N N . THR A 1 89 ? 9.957 -7.720 8.149 1.00 95.12 89 THR A N 1
ATOM 696 C CA . THR A 1 89 ? 9.816 -6.259 8.149 1.00 95.12 89 THR A CA 1
ATOM 697 C C . THR A 1 89 ? 8.440 -5.814 7.669 1.00 95.12 89 THR A C 1
ATOM 699 O O . THR A 1 89 ? 7.939 -4.826 8.193 1.00 95.12 89 THR A O 1
ATOM 702 N N . ALA A 1 90 ? 7.796 -6.533 6.741 1.00 89.56 90 ALA A N 1
ATOM 703 C CA . ALA A 1 90 ? 6.408 -6.268 6.365 1.00 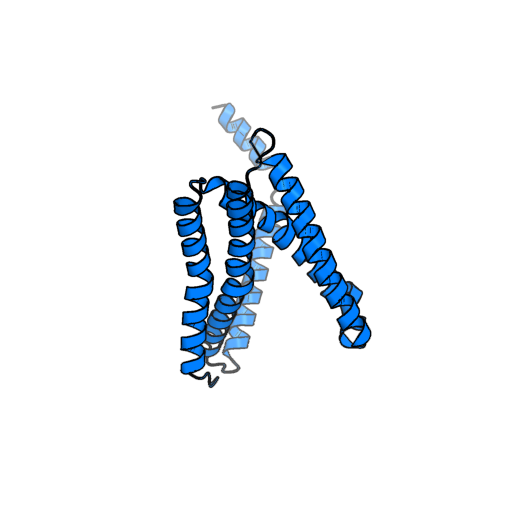89.56 90 ALA A CA 1
ATOM 704 C C . ALA A 1 90 ? 5.474 -6.398 7.576 1.00 89.56 90 ALA A C 1
ATOM 706 O O . ALA A 1 90 ? 4.814 -5.422 7.919 1.00 89.56 90 ALA A O 1
ATOM 707 N N . GLY A 1 91 ? 5.514 -7.531 8.288 1.00 89.75 91 GLY A N 1
ATOM 708 C CA . GLY A 1 91 ? 4.686 -7.728 9.484 1.00 89.75 91 GLY A CA 1
ATOM 709 C C . GLY A 1 91 ? 4.999 -6.732 10.608 1.00 89.75 91 GLY A C 1
ATOM 710 O O . GLY A 1 91 ? 4.092 -6.216 11.256 1.00 89.75 91 GLY A O 1
ATOM 711 N N . LEU A 1 92 ? 6.277 -6.390 10.815 1.00 96.25 92 LEU A N 1
ATOM 712 C CA . LEU A 1 92 ? 6.667 -5.412 11.835 1.00 96.25 92 LEU A CA 1
ATOM 713 C C . LEU A 1 92 ? 6.133 -4.007 11.521 1.00 96.25 92 LEU A C 1
ATOM 715 O O . LEU A 1 92 ? 5.579 -3.353 12.403 1.00 96.25 92 LEU A O 1
ATOM 719 N N . PHE A 1 93 ? 6.300 -3.531 10.284 1.00 95.62 93 PHE A N 1
ATOM 720 C CA . PHE A 1 93 ? 5.782 -2.223 9.873 1.00 95.62 93 PHE A CA 1
ATOM 721 C C . PHE A 1 93 ? 4.257 -2.181 9.915 1.00 95.62 93 PHE A C 1
ATOM 723 O O . PHE A 1 93 ? 3.695 -1.159 10.310 1.00 95.62 93 PHE A O 1
ATOM 730 N N . GLU A 1 94 ? 3.599 -3.282 9.558 1.00 91.50 94 GLU A N 1
ATOM 731 C CA . GLU A 1 94 ? 2.149 -3.394 9.618 1.00 91.50 94 GLU A CA 1
ATOM 732 C C . GLU A 1 94 ? 1.637 -3.270 11.058 1.00 91.50 94 GLU A C 1
ATOM 734 O O . GLU A 1 94 ? 0.821 -2.393 11.343 1.00 91.50 94 GLU A O 1
ATOM 739 N N . GLU A 1 95 ? 2.159 -4.069 11.993 1.00 94.19 95 GLU A N 1
ATOM 740 C CA . GLU A 1 95 ? 1.718 -4.042 13.393 1.00 94.19 95 GLU A CA 1
ATOM 741 C C . GLU A 1 95 ? 2.059 -2.719 14.090 1.00 94.19 95 GLU A C 1
ATOM 743 O O . GLU A 1 95 ? 1.233 -2.152 14.813 1.00 94.19 95 GLU A O 1
ATOM 748 N N . VAL A 1 96 ? 3.244 -2.157 13.827 1.00 96.31 96 VAL A N 1
ATOM 749 C CA . VAL A 1 96 ? 3.613 -0.827 14.339 1.00 96.31 96 VAL A CA 1
ATOM 750 C C . VAL A 1 96 ? 2.686 0.244 13.761 1.00 96.31 96 VAL A C 1
ATOM 752 O O . VAL A 1 96 ? 2.199 1.101 14.503 1.00 96.31 96 VAL A O 1
ATOM 755 N N . GLY A 1 97 ? 2.387 0.178 12.464 1.00 94.81 97 GLY A N 1
ATOM 756 C CA . GLY A 1 97 ? 1.442 1.070 11.806 1.00 94.81 97 GLY A CA 1
ATOM 757 C C . GLY A 1 97 ? 0.041 0.968 12.410 1.00 94.81 97 GLY A C 1
ATOM 758 O O . GLY A 1 97 ? -0.544 1.991 12.772 1.00 94.81 97 GLY A O 1
ATOM 759 N N . ARG A 1 98 ? -0.487 -0.251 12.592 1.00 91.62 98 ARG A N 1
ATOM 760 C CA . ARG A 1 98 ? -1.788 -0.517 13.237 1.00 91.62 98 ARG A CA 1
ATOM 761 C C . ARG A 1 98 ? -1.823 0.060 14.651 1.00 91.62 98 ARG A C 1
ATOM 763 O O . ARG A 1 98 ? -2.754 0.792 14.996 1.00 91.62 98 ARG A O 1
ATOM 770 N N . TYR A 1 99 ? -0.783 -0.190 15.448 1.00 95.00 99 TYR A N 1
ATOM 771 C CA . TYR A 1 99 ? -0.648 0.365 16.795 1.00 95.00 99 TYR A CA 1
ATOM 772 C C . TYR A 1 99 ? -0.685 1.902 16.796 1.00 95.00 99 TYR A C 1
ATOM 774 O O . TYR A 1 99 ? -1.440 2.507 17.566 1.00 95.00 99 TYR A O 1
ATOM 782 N N . VAL A 1 100 ? 0.080 2.543 15.906 1.00 96.19 100 VAL A N 1
ATOM 783 C CA . VAL A 1 100 ? 0.086 4.005 15.742 1.00 96.19 100 VAL A CA 1
ATOM 784 C C . VAL A 1 100 ? -1.289 4.510 15.299 1.00 96.19 100 VAL A C 1
ATOM 786 O O . VAL A 1 100 ? -1.807 5.454 15.894 1.00 96.19 100 VAL A O 1
ATOM 789 N N . GLY A 1 101 ? -1.935 3.846 14.340 1.00 94.50 101 GLY A N 1
ATOM 790 C CA . GLY A 1 101 ? -3.280 4.174 13.867 1.00 94.50 101 GLY A CA 1
ATOM 791 C C . GLY A 1 101 ? -4.327 4.148 14.977 1.00 94.50 101 GLY A C 1
ATOM 792 O O . GLY A 1 101 ? -5.071 5.115 15.155 1.00 94.50 101 GLY A O 1
ATOM 793 N N . TYR A 1 102 ? -4.347 3.092 15.795 1.00 92.94 102 TYR A N 1
ATOM 794 C CA . TYR A 1 102 ? -5.253 3.011 16.943 1.00 92.94 102 TYR A CA 1
ATOM 795 C C . TYR A 1 102 ? -4.962 4.086 17.991 1.00 92.94 102 TYR A C 1
ATOM 797 O O . TYR A 1 102 ? -5.892 4.632 1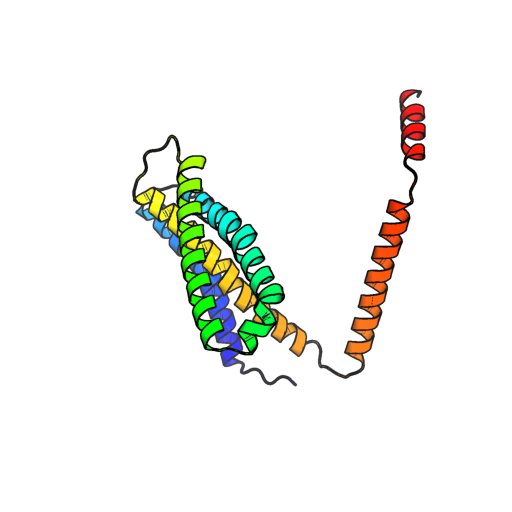8.595 1.00 92.94 102 TYR A O 1
ATOM 805 N N . ARG A 1 103 ? -3.686 4.421 18.204 1.00 93.62 103 ARG A N 1
ATOM 806 C CA . ARG A 1 103 ? -3.277 5.432 19.183 1.00 93.62 103 ARG A CA 1
ATOM 807 C C . ARG A 1 103 ? -3.535 6.866 18.723 1.00 93.62 103 ARG A C 1
ATOM 809 O O . ARG A 1 103 ? -3.782 7.710 19.582 1.00 93.62 103 ARG A O 1
ATOM 816 N N . LEU A 1 104 ? -3.485 7.148 17.423 1.00 94.44 104 LEU A N 1
ATOM 817 C CA . LEU A 1 104 ? -3.733 8.480 16.864 1.00 94.44 104 LEU A CA 1
ATOM 818 C C . LEU A 1 104 ? -5.220 8.710 16.589 1.00 94.44 104 LEU A C 1
ATOM 820 O O . LEU A 1 104 ? -5.793 9.675 17.090 1.00 94.44 104 LEU A O 1
ATOM 824 N N . PHE A 1 105 ? -5.864 7.806 15.850 1.00 92.94 105 PHE A N 1
ATOM 825 C CA . PHE A 1 105 ? -7.218 8.025 15.334 1.00 92.94 105 PHE A CA 1
ATOM 826 C C . PHE A 1 105 ? -8.326 7.503 16.251 1.00 92.94 105 PHE A C 1
ATOM 828 O O . PHE A 1 105 ? -9.450 7.994 16.197 1.00 92.94 105 PHE A O 1
ATOM 835 N N . MET A 1 106 ? -8.031 6.523 17.114 1.00 91.00 106 MET A N 1
ATOM 836 C CA . MET A 1 106 ? -9.033 5.874 17.976 1.00 91.00 106 MET A CA 1
ATOM 837 C C . MET A 1 106 ? -8.715 6.000 19.471 1.00 91.00 106 MET A C 1
ATOM 839 O O . MET A 1 106 ? -9.240 5.249 20.292 1.00 91.00 106 MET A O 1
ATOM 843 N N . ARG A 1 107 ? -7.874 6.970 19.858 1.00 89.62 107 ARG A N 1
ATOM 844 C CA . ARG A 1 107 ? -7.392 7.123 21.242 1.00 89.62 107 ARG A CA 1
ATOM 845 C C . ARG A 1 107 ? -8.512 7.227 22.275 1.00 89.62 107 ARG A C 1
ATOM 847 O O . ARG A 1 107 ? -8.404 6.647 23.350 1.00 89.62 107 ARG A O 1
ATOM 854 N N . ARG A 1 108 ? -9.541 8.016 21.954 1.00 89.38 108 ARG A N 1
ATOM 855 C CA . ARG A 1 108 ? -10.668 8.355 22.841 1.00 89.38 108 ARG A CA 1
ATOM 856 C C . ARG A 1 108 ? -11.903 7.491 22.593 1.00 89.38 108 ARG A C 1
ATOM 858 O O . ARG A 1 108 ? -12.960 7.762 23.147 1.00 89.38 108 ARG A O 1
ATOM 865 N N . GLU A 1 109 ? -11.784 6.478 21.743 1.00 88.88 109 GLU A N 1
ATOM 866 C CA . GLU A 1 109 ? -12.903 5.636 21.353 1.00 88.88 109 GLU A CA 1
ATOM 867 C C . GLU A 1 109 ? -12.783 4.222 21.941 1.00 88.88 109 GLU A C 1
ATOM 869 O O . GLU A 1 109 ? -11.671 3.714 22.118 1.00 88.88 109 GLU A O 1
ATOM 874 N N . PRO A 1 110 ? -13.913 3.534 22.195 1.00 87.38 110 PRO A N 1
ATOM 875 C CA . PRO A 1 110 ? -13.878 2.129 22.570 1.00 87.38 110 PRO A CA 1
ATOM 876 C C . PRO A 1 110 ? -13.318 1.301 21.409 1.00 87.38 110 PRO A C 1
ATOM 878 O O . PRO A 1 110 ? -13.789 1.410 20.267 1.00 87.38 110 PRO A O 1
ATOM 881 N N . LYS A 1 111 ? -12.317 0.475 21.726 1.00 85.81 111 LYS A N 1
ATOM 882 C CA . LYS A 1 111 ? -11.662 -0.457 20.803 1.00 85.81 111 LYS A CA 1
ATOM 883 C C . LYS A 1 111 ? -12.544 -1.691 20.665 1.00 85.81 111 LYS A C 1
ATOM 885 O O . LYS A 1 111 ? -12.523 -2.576 21.511 1.00 85.81 111 LYS A O 1
ATOM 890 N N . THR A 1 112 ? -13.372 -1.700 19.631 1.00 90.44 112 THR A N 1
ATOM 891 C CA . THR A 1 112 ? -14.283 -2.810 19.337 1.00 90.44 112 THR A CA 1
ATOM 892 C C . THR A 1 112 ? -13.761 -3.605 18.152 1.00 90.44 112 THR A C 1
ATOM 894 O O . THR A 1 112 ? -13.125 -3.046 17.254 1.00 90.44 112 THR A O 1
ATOM 897 N N . TRP A 1 113 ? -14.074 -4.899 18.129 1.00 89.94 113 TRP A N 1
ATOM 898 C CA . TRP A 1 113 ? -13.712 -5.786 17.025 1.00 89.94 113 TRP A CA 1
ATOM 899 C C . TRP A 1 113 ? -14.214 -5.256 15.675 1.00 89.94 113 TRP A C 1
ATOM 901 O O . TRP A 1 113 ? -13.460 -5.221 14.711 1.00 89.94 113 TRP A O 1
ATOM 911 N N . SER A 1 114 ? -15.436 -4.720 15.624 1.00 87.25 114 SER A N 1
ATOM 912 C CA . SER A 1 114 ? -16.026 -4.151 14.407 1.00 87.25 114 SER A CA 1
ATOM 913 C C . SER A 1 114 ? -15.212 -2.988 13.824 1.00 87.25 114 SER A C 1
ATOM 915 O O . SER A 1 114 ? -15.031 -2.901 12.611 1.00 87.25 114 SER A O 1
ATOM 917 N N . LYS A 1 115 ? -14.686 -2.095 14.678 1.00 91.00 115 LYS A N 1
ATOM 918 C CA . LYS A 1 115 ? -13.823 -0.984 14.239 1.00 91.00 115 LYS A CA 1
ATOM 919 C C . LYS A 1 115 ? -12.455 -1.478 13.788 1.00 91.00 115 LYS A C 1
ATOM 921 O O . LYS A 1 115 ? -11.937 -0.977 12.795 1.00 91.00 115 LYS A O 1
ATOM 926 N N . ALA A 1 116 ? -11.893 -2.454 14.501 1.00 89.00 116 ALA A N 1
ATOM 927 C CA . ALA A 1 116 ? -10.628 -3.075 14.129 1.00 89.00 116 ALA A CA 1
ATOM 928 C C . ALA A 1 116 ? -10.734 -3.804 12.780 1.00 89.00 116 ALA A C 1
ATOM 930 O O . ALA A 1 116 ? -9.841 -3.657 11.955 1.00 89.00 116 ALA A O 1
ATOM 931 N N . MET A 1 117 ? -11.849 -4.497 12.522 1.00 89.38 117 MET A N 1
ATOM 932 C CA . MET A 1 117 ? -12.137 -5.156 11.246 1.00 89.38 117 MET A CA 1
ATOM 933 C C . MET A 1 117 ? -12.275 -4.143 10.105 1.00 89.38 117 MET A C 1
ATOM 935 O O . MET A 1 117 ? -11.619 -4.296 9.084 1.00 89.38 117 MET A O 1
ATOM 939 N N . MET A 1 118 ? -13.060 -3.072 10.281 1.00 92.00 118 MET A N 1
ATOM 940 C CA . MET A 1 118 ? -13.193 -2.029 9.251 1.00 92.00 118 MET A CA 1
ATOM 941 C C . MET A 1 118 ? -11.853 -1.334 8.957 1.00 92.00 118 MET A C 1
ATOM 943 O O . MET A 1 118 ? -11.566 -1.006 7.811 1.00 92.00 118 MET A O 1
ATOM 947 N N . PHE A 1 119 ? -11.031 -1.121 9.988 1.00 93.81 119 PHE A N 1
ATOM 948 C CA . PHE A 1 119 ? -9.674 -0.598 9.841 1.00 93.81 119 PHE A CA 1
ATOM 949 C C . PHE A 1 119 ? -8.761 -1.568 9.088 1.00 93.81 119 PHE A C 1
ATOM 951 O O . PHE A 1 119 ? -8.058 -1.148 8.178 1.00 93.81 119 PHE A O 1
ATOM 958 N N . GLY A 1 120 ? -8.786 -2.854 9.445 1.00 90.31 120 GLY A N 1
ATOM 959 C CA . GLY A 1 120 ? -8.022 -3.890 8.753 1.00 90.31 120 GLY A CA 1
ATOM 960 C C . GLY A 1 120 ? -8.406 -3.976 7.280 1.00 90.31 120 GLY A C 1
ATOM 961 O O . GLY A 1 120 ? -7.525 -3.935 6.434 1.00 90.31 120 GLY A O 1
ATOM 962 N N . LEU A 1 121 ? -9.708 -3.973 6.973 1.00 89.88 121 LEU A N 1
ATOM 963 C CA . LEU A 1 121 ? -10.197 -3.953 5.594 1.00 89.88 121 LEU A CA 1
ATOM 964 C C . LEU A 1 121 ? -9.605 -2.788 4.814 1.00 89.88 121 LEU A C 1
ATOM 966 O O . LEU A 1 121 ? -8.984 -3.024 3.797 1.00 89.88 121 LEU A O 1
ATOM 970 N N . GLY A 1 122 ? -9.689 -1.555 5.319 1.00 92.19 122 GLY A N 1
ATOM 971 C CA . GLY A 1 122 ? -9.126 -0.409 4.601 1.00 92.19 122 GLY A CA 1
ATOM 972 C C . GLY A 1 122 ? -7.612 -0.474 4.365 1.00 92.19 122 GLY A C 1
ATOM 973 O O . GLY A 1 122 ? -7.133 0.084 3.382 1.00 92.19 122 GLY A O 1
ATOM 974 N N . HIS A 1 123 ? -6.866 -1.151 5.242 1.00 92.88 123 HIS A N 1
ATOM 975 C CA . HIS A 1 123 ? -5.431 -1.387 5.074 1.00 92.88 123 HIS A CA 1
ATOM 976 C C . HIS A 1 123 ? -5.165 -2.337 3.893 1.00 92.88 123 HIS A C 1
ATOM 978 O O . HIS A 1 123 ? -4.506 -1.949 2.931 1.00 92.88 123 HIS A O 1
ATOM 984 N N . GLU A 1 124 ? -5.736 -3.543 3.948 1.00 88.38 124 GLU A N 1
ATOM 985 C CA . GLU A 1 124 ? -5.561 -4.609 2.944 1.00 88.38 124 GLU A CA 1
ATOM 986 C C . GLU A 1 124 ? -6.167 -4.241 1.581 1.00 88.38 124 GLU A C 1
ATOM 988 O O . GLU A 1 124 ? -5.663 -4.592 0.510 1.00 88.38 124 GLU A O 1
ATOM 993 N N . ASP A 1 125 ? -7.272 -3.503 1.614 1.00 89.06 125 ASP A N 1
ATOM 994 C CA . ASP A 1 125 ? -8.011 -3.084 0.433 1.00 89.06 125 ASP A CA 1
ATOM 995 C C . ASP A 1 125 ? -7.205 -2.073 -0.381 1.00 89.06 125 ASP A C 1
ATOM 997 O O . ASP A 1 125 ? -7.118 -2.191 -1.605 1.00 89.06 125 ASP A O 1
ATOM 1001 N N . LEU A 1 126 ? -6.548 -1.113 0.282 1.00 92.00 126 LEU A N 1
ATOM 1002 C CA . LEU A 1 126 ? -5.652 -0.190 -0.412 1.00 92.00 126 LEU A CA 1
ATOM 1003 C C . LEU A 1 126 ? -4.400 -0.911 -0.936 1.00 92.00 126 LEU A C 1
ATOM 1005 O O . LEU A 1 126 ? -3.926 -0.579 -2.025 1.00 92.00 126 LEU A O 1
ATOM 1009 N N . GLU A 1 127 ? -3.897 -1.915 -0.216 1.00 86.38 127 GLU A N 1
ATOM 1010 C CA . GLU A 1 127 ? -2.785 -2.751 -0.678 1.00 86.38 127 GLU A CA 1
ATOM 1011 C C . GLU A 1 127 ? -3.105 -3.471 -1.977 1.00 86.38 127 GLU A C 1
ATOM 1013 O O . GLU A 1 127 ? -2.368 -3.355 -2.960 1.00 86.38 127 GLU A O 1
ATOM 1018 N N . SER A 1 128 ? -4.245 -4.150 -2.001 1.00 85.94 128 SER A N 1
ATOM 1019 C CA . SER A 1 128 ? -4.712 -4.888 -3.167 1.00 85.94 128 SER A CA 1
ATOM 1020 C C . SER A 1 128 ? -4.904 -3.959 -4.368 1.00 85.94 128 SER A C 1
ATOM 1022 O O . SER A 1 128 ? -4.430 -4.260 -5.466 1.00 85.94 128 SER A O 1
ATOM 1024 N N . ILE A 1 129 ? -5.523 -2.789 -4.167 1.00 88.81 129 ILE A N 1
ATOM 1025 C CA . ILE A 1 129 ? -5.732 -1.803 -5.238 1.00 88.81 129 ILE A CA 1
ATOM 1026 C C . ILE A 1 129 ? -4.396 -1.307 -5.792 1.00 88.81 129 ILE A C 1
ATOM 1028 O O . ILE A 1 129 ? -4.201 -1.309 -7.008 1.00 88.81 129 ILE A O 1
ATOM 1032 N N . VAL A 1 130 ? -3.480 -0.861 -4.930 1.00 88.31 130 VAL A N 1
ATOM 1033 C CA . VAL A 1 130 ? -2.274 -0.167 -5.393 1.00 88.31 130 VAL A CA 1
ATOM 1034 C C . VAL A 1 130 ? -1.204 -1.143 -5.868 1.00 88.31 130 VAL A C 1
ATOM 1036 O O . VAL A 1 130 ? -0.661 -0.955 -6.955 1.00 88.31 130 VAL A O 1
ATOM 1039 N N . LEU A 1 131 ? -0.899 -2.185 -5.090 1.00 85.06 131 LEU A N 1
ATOM 1040 C CA . LEU A 1 131 ? 0.207 -3.090 -5.407 1.00 85.06 131 LEU A CA 1
ATOM 1041 C C . LEU A 1 131 ? -0.174 -4.111 -6.476 1.00 85.06 131 LEU A C 1
ATOM 1043 O O . LEU A 1 131 ? 0.618 -4.364 -7.378 1.00 85.06 131 LEU A O 1
ATOM 1047 N N . VAL A 1 132 ? -1.381 -4.681 -6.411 1.00 81.31 132 VAL A N 1
ATOM 1048 C CA . VAL A 1 132 ? -1.823 -5.686 -7.389 1.00 81.31 132 VAL A CA 1
ATOM 1049 C C . VAL A 1 132 ? -2.555 -5.016 -8.548 1.00 81.31 132 VAL A C 1
ATOM 1051 O O . VAL A 1 132 ? -2.156 -5.176 -9.701 1.00 81.31 132 VAL A O 1
ATOM 1054 N N . GLY A 1 133 ? -3.588 -4.221 -8.259 1.00 78.69 133 GLY A N 1
ATOM 1055 C CA . GLY A 1 133 ? -4.370 -3.525 -9.284 1.00 78.69 133 GLY A CA 1
ATOM 1056 C C . GLY A 1 133 ? -3.509 -2.569 -10.112 1.00 78.69 133 GLY A C 1
ATOM 1057 O O . GLY A 1 133 ? -3.506 -2.649 -11.341 1.00 78.69 133 GLY A O 1
ATOM 1058 N N . GLY A 1 134 ? -2.706 -1.734 -9.448 1.00 82.00 134 GLY A N 1
ATOM 1059 C CA . GLY A 1 134 ? -1.765 -0.823 -10.099 1.00 82.00 134 GLY A CA 1
ATOM 1060 C C . GLY A 1 134 ? -0.754 -1.548 -10.988 1.00 82.00 134 GLY A C 1
ATOM 1061 O O . GLY A 1 134 ? -0.538 -1.132 -12.125 1.00 82.00 134 GLY A O 1
ATOM 1062 N N . GLN A 1 135 ? -0.198 -2.677 -10.537 1.00 82.00 135 GLN A N 1
ATOM 1063 C CA . GLN A 1 135 ? 0.742 -3.463 -11.341 1.00 82.00 135 GLN A CA 1
ATOM 1064 C C . GLN A 1 135 ? 0.086 -4.060 -12.594 1.00 82.00 135 GLN A C 1
ATOM 1066 O O . GLN A 1 135 ? 0.686 -4.035 -13.674 1.00 82.00 135 GLN A O 1
ATOM 1071 N N . ILE A 1 136 ? -1.147 -4.569 -12.487 1.00 79.00 136 ILE A N 1
ATOM 1072 C CA . ILE A 1 136 ? -1.896 -5.078 -13.646 1.00 79.00 136 ILE A CA 1
ATOM 1073 C C . ILE A 1 136 ? -2.167 -3.936 -14.634 1.00 79.00 136 ILE A C 1
ATOM 1075 O O . ILE A 1 136 ? -1.919 -4.091 -15.830 1.00 79.00 136 ILE A O 1
ATOM 1079 N N . VAL A 1 137 ? -2.603 -2.770 -14.147 1.00 83.50 137 VAL A N 1
ATOM 1080 C CA . VAL A 1 137 ? -2.861 -1.584 -14.981 1.00 83.50 137 VAL A CA 1
ATOM 1081 C C . VAL A 1 137 ? -1.592 -1.105 -15.686 1.00 83.50 137 VAL A C 1
ATOM 1083 O O . VAL A 1 137 ? -1.623 -0.884 -16.895 1.00 83.50 137 VAL A O 1
ATOM 1086 N N . LEU A 1 138 ? -0.464 -0.999 -14.978 1.00 84.75 138 LEU A N 1
ATOM 1087 C CA . LEU A 1 138 ? 0.825 -0.627 -15.574 1.00 84.75 138 LEU A CA 1
ATOM 1088 C C . LEU A 1 138 ? 1.261 -1.624 -16.654 1.00 84.75 138 LEU A C 1
ATOM 1090 O O . LEU A 1 138 ? 1.779 -1.225 -17.699 1.00 84.75 138 LEU A O 1
ATOM 1094 N N . THR A 1 139 ? 1.015 -2.915 -16.433 1.00 79.81 139 THR A N 1
ATOM 1095 C CA . THR A 1 139 ? 1.323 -3.969 -17.409 1.00 79.81 139 THR A CA 1
ATOM 1096 C C . THR A 1 139 ? 0.452 -3.835 -18.661 1.00 79.81 139 THR A C 1
ATOM 1098 O O . THR A 1 139 ? 0.970 -3.870 -19.776 1.00 79.81 139 THR A O 1
ATOM 1101 N N . LEU A 1 140 ? -0.856 -3.618 -18.494 1.00 81.06 140 LEU A N 1
ATOM 1102 C CA . LEU A 1 140 ? -1.790 -3.388 -19.600 1.00 81.06 140 LEU A CA 1
ATOM 1103 C C . LEU A 1 140 ? -1.433 -2.127 -20.396 1.00 81.06 140 LEU A C 1
ATOM 1105 O O . LEU A 1 140 ? -1.419 -2.164 -21.625 1.00 81.06 140 LEU A O 1
ATOM 1109 N N . LEU A 1 141 ? -1.087 -1.037 -19.707 1.00 84.75 141 LEU A N 1
ATOM 1110 C CA . LEU A 1 141 ? -0.627 0.199 -20.335 1.00 84.75 141 LEU A CA 1
ATOM 1111 C C . LEU A 1 141 ? 0.664 -0.022 -21.132 1.00 84.75 141 LEU A C 1
ATOM 1113 O O . LEU A 1 141 ? 0.759 0.421 -22.273 1.00 84.75 141 LEU A O 1
ATOM 1117 N N . SER A 1 142 ? 1.630 -0.753 -20.570 1.00 82.75 142 SER A N 1
ATOM 1118 C CA . SER A 1 142 ? 2.882 -1.086 -21.262 1.00 82.75 142 SER A CA 1
ATOM 1119 C C . SER A 1 142 ? 2.617 -1.871 -22.548 1.00 82.75 142 SER A C 1
ATOM 1121 O O . SER A 1 142 ? 3.176 -1.544 -23.591 1.00 82.75 142 SER A O 1
ATOM 1123 N N . ILE A 1 143 ? 1.720 -2.863 -22.503 1.00 80.44 143 ILE A N 1
ATOM 1124 C CA . ILE A 1 143 ? 1.315 -3.633 -23.687 1.00 80.44 143 ILE A CA 1
ATOM 1125 C C . ILE A 1 143 ? 0.640 -2.727 -24.725 1.00 80.44 143 I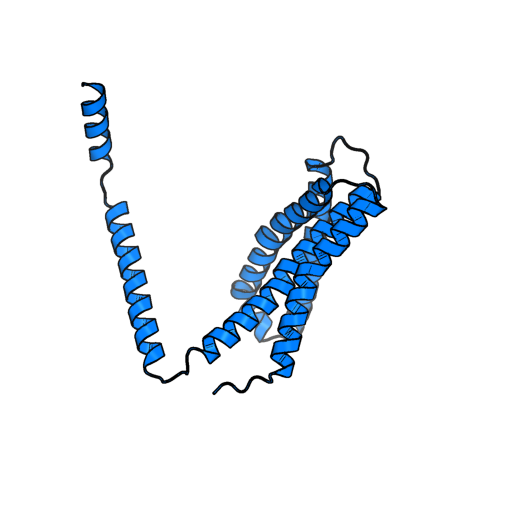LE A C 1
ATOM 1127 O O . ILE A 1 143 ? 0.964 -2.814 -25.908 1.00 80.44 143 ILE A O 1
ATOM 1131 N N . ALA A 1 144 ? -0.270 -1.846 -24.300 1.00 81.50 144 ALA A N 1
ATOM 1132 C CA . ALA A 1 144 ? -0.967 -0.927 -25.195 1.00 81.50 144 ALA A CA 1
ATOM 1133 C C . ALA A 1 144 ? 0.003 0.038 -25.895 1.00 81.50 144 ALA A C 1
ATOM 1135 O O . ALA A 1 144 ? -0.069 0.199 -27.111 1.00 81.50 144 ALA A O 1
ATOM 1136 N N . ILE A 1 145 ? 0.952 0.615 -25.151 1.00 81.69 145 ILE A N 1
ATOM 1137 C CA . ILE A 1 145 ? 1.988 1.506 -25.689 1.00 81.69 145 ILE A CA 1
ATOM 1138 C C . ILE A 1 145 ? 2.886 0.752 -26.675 1.00 81.69 145 ILE A C 1
ATOM 1140 O 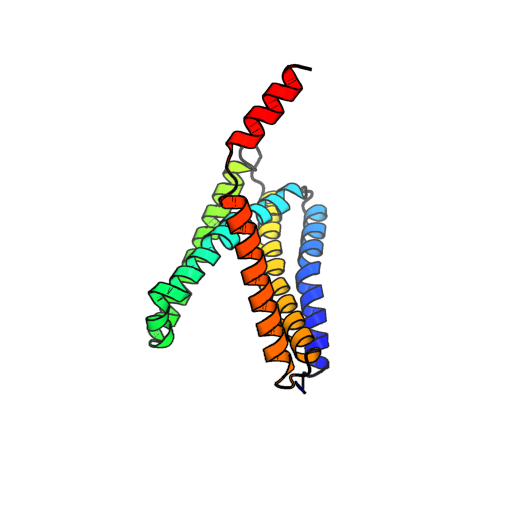O . ILE A 1 145 ? 3.055 1.203 -27.803 1.00 81.69 145 ILE A O 1
ATOM 1144 N N . LEU A 1 146 ? 3.417 -0.419 -26.304 1.00 77.38 146 LEU A N 1
ATOM 1145 C CA . LEU A 1 146 ? 4.270 -1.218 -27.197 1.00 77.38 146 LEU A CA 1
ATOM 1146 C C . LEU A 1 146 ? 3.528 -1.709 -28.450 1.00 77.38 146 LEU A C 1
ATOM 1148 O O . LEU A 1 146 ? 4.152 -1.930 -29.482 1.00 77.38 146 LEU A O 1
ATOM 1152 N N . SER A 1 147 ? 2.210 -1.902 -28.369 1.00 74.19 147 SER A N 1
ATOM 1153 C CA . SER A 1 147 ? 1.386 -2.262 -29.525 1.00 74.19 147 SER A CA 1
ATOM 1154 C C . SER A 1 147 ? 1.054 -1.061 -30.414 1.00 74.19 147 SER A C 1
ATOM 1156 O O . SER A 1 147 ? 0.874 -1.246 -31.616 1.00 74.19 147 SER A O 1
ATOM 1158 N N . ALA A 1 148 ? 0.934 0.141 -29.843 1.00 68.88 148 ALA A N 1
ATOM 1159 C CA . ALA A 1 148 ? 0.654 1.377 -30.574 1.00 68.88 148 ALA A CA 1
ATOM 1160 C C . ALA A 1 148 ? 1.907 1.920 -31.275 1.00 68.88 148 ALA A C 1
ATOM 1162 O O . ALA A 1 148 ? 1.842 2.379 -32.414 1.00 68.88 148 ALA A O 1
ATOM 1163 N N . ILE A 1 149 ? 3.063 1.813 -30.618 1.00 66.44 149 ILE A N 1
ATOM 1164 C CA . ILE A 1 149 ? 4.365 2.104 -31.207 1.00 66.44 149 ILE A CA 1
ATOM 1165 C C . ILE A 1 149 ? 4.778 0.857 -31.994 1.00 66.44 149 ILE A C 1
ATOM 1167 O O . ILE A 1 149 ? 5.501 0.004 -31.489 1.00 66.44 149 ILE A O 1
ATOM 1171 N N . ASN A 1 150 ? 4.292 0.701 -33.228 1.00 59.94 150 ASN A N 1
ATOM 1172 C CA . ASN A 1 150 ? 4.804 -0.315 -34.148 1.00 59.94 150 ASN A CA 1
ATOM 1173 C C . ASN A 1 150 ? 6.299 -0.037 -34.372 1.00 59.94 150 ASN A C 1
ATOM 1175 O O . ASN A 1 150 ? 6.631 0.780 -35.226 1.00 59.94 150 ASN A O 1
ATOM 1179 N N . VAL A 1 151 ? 7.176 -0.633 -33.553 1.00 55.62 151 VAL A N 1
ATOM 1180 C CA . VAL A 1 151 ? 8.590 -0.248 -33.461 1.00 55.62 151 VAL A CA 1
ATOM 1181 C C . VAL A 1 151 ? 9.282 -0.469 -34.804 1.00 55.62 151 VAL A C 1
ATOM 1183 O O . VAL A 1 151 ? 9.797 -1.547 -35.090 1.00 55.62 151 VAL A O 1
ATOM 1186 N N . ASN A 1 152 ? 9.309 0.585 -35.612 1.00 54.09 152 ASN A N 1
ATOM 1187 C CA . ASN A 1 152 ? 10.321 0.808 -36.621 1.00 54.09 152 ASN A CA 1
ATOM 1188 C C . ASN A 1 152 ? 11.419 1.625 -35.936 1.00 54.09 152 ASN A C 1
ATOM 1190 O O . ASN A 1 152 ? 11.145 2.545 -35.162 1.00 54.09 152 ASN A O 1
ATOM 1194 N N . SER A 1 153 ? 12.671 1.266 -36.193 1.00 53.81 153 SER A N 1
ATOM 1195 C CA . SER A 1 153 ? 13.871 1.806 -35.540 1.00 53.81 153 SER A CA 1
ATOM 1196 C C . SER A 1 153 ? 13.989 3.341 -35.574 1.00 53.81 153 SER A C 1
ATOM 1198 O O . SER A 1 153 ? 14.704 3.900 -34.749 1.00 53.81 153 SER A O 1
ATOM 1200 N N . SER A 1 154 ? 13.262 4.024 -36.461 1.00 54.41 154 SER A N 1
ATOM 1201 C CA . SER A 1 154 ? 13.220 5.485 -36.599 1.00 54.41 154 SER A CA 1
ATOM 1202 C C . SER A 1 154 ? 12.391 6.216 -35.530 1.00 54.41 154 SER A C 1
ATOM 1204 O O . SER A 1 154 ? 12.715 7.346 -35.179 1.00 54.41 154 SER A O 1
ATOM 1206 N N . THR A 1 155 ? 11.356 5.591 -34.956 1.00 54.84 155 THR A N 1
ATOM 1207 C CA . THR A 1 155 ? 10.481 6.254 -33.965 1.00 54.84 155 THR A CA 1
ATOM 1208 C C . THR A 1 155 ? 11.141 6.346 -32.586 1.00 54.84 155 THR A C 1
ATOM 1210 O O . THR A 1 155 ? 10.895 7.282 -31.833 1.00 54.84 155 THR A O 1
ATOM 1213 N N . ILE A 1 156 ? 12.039 5.407 -32.260 1.00 53.69 156 ILE A N 1
ATOM 1214 C CA . ILE A 1 156 ? 12.823 5.445 -31.014 1.00 53.69 156 ILE A CA 1
ATOM 1215 C C . ILE A 1 156 ? 13.795 6.630 -31.032 1.00 53.69 156 ILE A C 1
ATOM 1217 O O . ILE A 1 156 ? 13.943 7.311 -30.022 1.00 53.69 156 ILE A O 1
ATOM 1221 N N . THR A 1 157 ? 14.433 6.913 -32.170 1.00 54.88 157 THR A N 1
ATOM 1222 C CA . THR A 1 157 ? 15.340 8.060 -32.295 1.00 54.88 157 THR A CA 1
ATOM 1223 C C . THR A 1 157 ? 14.609 9.395 -32.198 1.00 54.88 157 THR A C 1
ATOM 1225 O O . THR A 1 157 ? 15.124 10.301 -31.552 1.00 54.88 157 THR A O 1
ATOM 1228 N N . GLU A 1 158 ? 13.400 9.517 -32.749 1.00 60.75 158 GLU A N 1
ATOM 1229 C CA . GLU A 1 158 ? 12.590 10.739 -32.631 1.00 60.75 158 GLU A CA 1
ATOM 1230 C C . GLU A 1 158 ? 12.113 10.964 -31.191 1.00 60.75 158 GLU A C 1
ATOM 1232 O O . GLU A 1 158 ? 12.332 12.042 -30.648 1.00 60.75 158 GLU A O 1
ATOM 1237 N N . LEU A 1 159 ? 11.601 9.928 -30.514 1.00 54.28 159 LEU A N 1
ATOM 1238 C CA . LEU A 1 159 ? 11.142 10.047 -29.124 1.00 54.28 159 LEU A CA 1
ATOM 1239 C C . LEU A 1 159 ? 12.290 10.354 -28.146 1.00 54.28 159 LEU A C 1
ATOM 1241 O O . LEU A 1 159 ? 12.115 11.104 -27.186 1.00 54.28 159 LEU A O 1
ATOM 1245 N N . LEU A 1 160 ? 13.480 9.788 -28.388 1.00 56.22 160 LEU A N 1
ATOM 1246 C CA . LEU A 1 160 ? 14.683 10.111 -27.618 1.00 56.22 160 LEU A CA 1
ATOM 1247 C C . LEU A 1 160 ? 15.150 11.549 -27.890 1.00 56.22 160 LEU A C 1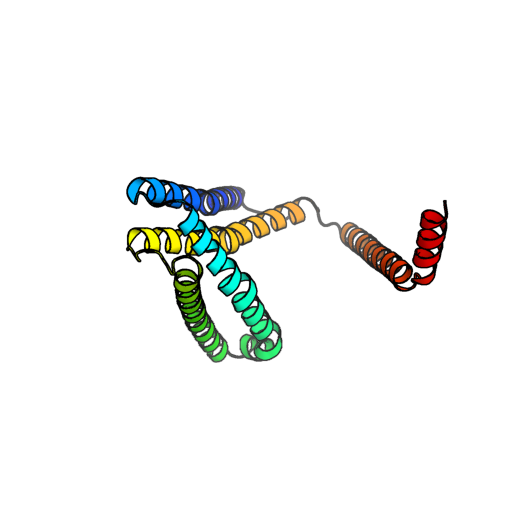
ATOM 1249 O O . LEU A 1 160 ? 15.532 12.243 -26.951 1.00 56.22 160 LEU A O 1
ATOM 1253 N N . THR A 1 161 ? 15.070 12.021 -29.137 1.00 57.56 161 THR A N 1
ATOM 1254 C CA . THR A 1 161 ? 15.467 13.390 -29.509 1.00 57.56 161 THR A CA 1
ATOM 1255 C C . THR A 1 161 ? 14.496 14.429 -28.937 1.00 57.56 161 THR A C 1
ATOM 1257 O O . THR A 1 161 ? 14.931 15.415 -28.343 1.00 57.56 161 THR A O 1
ATOM 1260 N N . GLU A 1 162 ? 13.187 14.186 -29.021 1.00 60.75 162 GLU A N 1
ATOM 1261 C CA . GLU A 1 162 ? 12.149 15.042 -28.434 1.00 60.75 162 GLU A CA 1
ATOM 1262 C C . GLU A 1 162 ? 12.193 15.024 -26.899 1.00 60.75 162 GLU A C 1
ATOM 1264 O O . GLU A 1 162 ? 12.112 16.075 -26.261 1.00 60.75 162 GLU A O 1
ATOM 1269 N N . GLY A 1 163 ? 12.419 13.853 -26.292 1.00 56.06 163 GLY A N 1
ATOM 1270 C CA . GLY A 1 163 ? 12.600 13.717 -24.847 1.00 56.06 163 GLY A CA 1
ATOM 1271 C C . GLY A 1 163 ? 13.824 14.477 -24.329 1.00 56.06 163 GLY A C 1
ATOM 1272 O O . GLY A 1 163 ? 13.736 15.171 -23.315 1.00 56.06 163 GLY A O 1
ATOM 1273 N N . MET A 1 164 ? 14.951 14.418 -25.048 1.00 56.66 164 MET A N 1
ATOM 1274 C CA . MET A 1 164 ? 16.153 15.190 -24.715 1.00 56.66 164 MET A CA 1
ATOM 1275 C C . MET A 1 164 ? 15.906 16.700 -24.841 1.00 56.66 164 MET A C 1
ATOM 1277 O O . MET A 1 164 ? 16.261 17.445 -23.927 1.00 56.66 164 MET A O 1
ATOM 1281 N N . LEU A 1 165 ? 15.238 17.158 -25.906 1.00 58.19 165 LEU A N 1
ATOM 1282 C CA . LEU A 1 165 ? 14.866 18.570 -26.084 1.00 58.19 165 LEU A CA 1
ATOM 1283 C C . LEU A 1 165 ? 13.950 19.077 -24.962 1.00 58.19 165 LEU A C 1
ATOM 1285 O O . LEU A 1 165 ? 14.146 20.187 -24.468 1.00 58.19 165 LEU A O 1
ATOM 1289 N N . CYS A 1 166 ? 13.000 18.259 -24.507 1.00 59.91 166 CYS A N 1
ATOM 1290 C CA . CYS A 1 166 ? 12.109 18.618 -23.406 1.00 59.91 166 CYS A CA 1
ATOM 1291 C C . CYS A 1 166 ? 12.873 18.774 -22.079 1.00 59.91 166 CYS A C 1
ATOM 1293 O O . CYS A 1 166 ? 12.632 19.723 -21.334 1.00 59.91 166 CYS A O 1
ATOM 1295 N N . VAL A 1 167 ? 13.840 17.891 -21.804 1.00 64.62 167 VAL A N 1
ATOM 1296 C CA . VAL A 1 167 ? 14.696 17.970 -20.608 1.00 64.62 167 VAL A CA 1
ATOM 1297 C C . VAL A 1 167 ? 15.588 19.213 -20.643 1.00 64.62 167 VAL A C 1
ATOM 1299 O O . VAL A 1 167 ? 15.662 19.933 -19.646 1.00 64.62 167 VAL A O 1
ATOM 1302 N N . PHE A 1 168 ? 16.217 19.520 -21.783 1.00 63.75 168 PHE A N 1
ATOM 1303 C CA . PHE A 1 168 ? 17.011 20.745 -21.932 1.00 63.75 168 PHE A CA 1
ATOM 1304 C C . PHE A 1 168 ? 16.149 22.011 -21.840 1.00 63.75 168 PHE A C 1
ATOM 1306 O O . PHE A 1 168 ? 16.576 22.987 -21.225 1.00 63.75 168 PHE A O 1
ATOM 1313 N N . GLY A 1 169 ? 14.922 21.986 -22.370 1.00 66.50 169 GLY A N 1
ATOM 1314 C CA . GLY A 1 169 ? 13.962 23.083 -22.243 1.00 66.50 169 GLY A CA 1
ATOM 1315 C C . GLY A 1 169 ? 13.556 23.349 -20.791 1.00 66.50 169 GLY A C 1
ATOM 1316 O O . GLY A 1 169 ? 13.604 24.491 -20.336 1.00 66.50 169 GLY A O 1
ATOM 1317 N N . VAL A 1 170 ? 13.234 22.300 -20.027 1.00 69.81 170 VAL A N 1
ATOM 1318 C CA . VAL A 1 170 ? 12.883 22.416 -18.600 1.00 69.81 170 VAL A CA 1
ATOM 1319 C C . VAL A 1 170 ? 14.077 22.884 -17.766 1.00 69.81 170 VAL A C 1
ATOM 1321 O O . VAL A 1 170 ? 13.915 23.753 -16.909 1.00 69.81 170 VAL A O 1
ATOM 1324 N N . LEU A 1 171 ? 15.283 22.375 -18.037 1.00 63.44 171 LEU A N 1
ATOM 1325 C CA . LEU A 1 171 ? 16.508 22.837 -17.376 1.00 63.44 171 LEU A CA 1
ATOM 1326 C C . LEU A 1 171 ? 16.820 24.302 -17.705 1.00 63.44 171 LEU A C 1
ATOM 1328 O O . LEU A 1 171 ? 17.193 25.049 -16.806 1.00 63.44 171 LEU A O 1
ATOM 1332 N N . GLY A 1 172 ? 16.623 24.735 -18.953 1.00 66.69 172 GLY A N 1
ATOM 1333 C CA . GLY A 1 172 ? 16.799 26.129 -19.364 1.00 66.69 172 GLY A CA 1
ATOM 1334 C C . GLY A 1 172 ? 15.840 27.073 -18.639 1.00 66.69 172 GLY A C 1
ATOM 1335 O O . GLY A 1 172 ? 16.275 28.069 -18.063 1.00 66.69 172 GLY A O 1
ATOM 1336 N N . VAL A 1 173 ? 14.550 26.726 -18.580 1.00 71.06 173 VAL A N 1
ATOM 1337 C CA . VAL A 1 173 ? 13.538 27.496 -17.834 1.00 71.06 173 VAL A CA 1
ATOM 1338 C C . VAL A 1 173 ? 13.858 27.527 -16.338 1.00 71.06 173 VAL A C 1
ATOM 1340 O O . VAL A 1 173 ? 13.755 28.578 -15.708 1.00 71.06 173 VAL A O 1
ATOM 1343 N N . TRP A 1 174 ? 14.296 26.402 -15.769 1.00 76.31 174 TRP A N 1
ATOM 1344 C CA . TRP A 1 174 ? 14.687 26.320 -14.364 1.00 76.31 174 TRP A CA 1
ATOM 1345 C C . TRP A 1 174 ? 15.921 27.174 -14.047 1.00 76.31 174 TRP A C 1
ATOM 1347 O O . TRP A 1 174 ? 15.916 27.881 -13.044 1.00 76.31 174 TRP A O 1
ATOM 1357 N N . ILE A 1 175 ? 16.946 27.169 -14.906 1.00 71.44 175 ILE A N 1
ATOM 1358 C CA . ILE A 1 175 ? 18.147 28.005 -14.749 1.00 71.44 175 ILE A CA 1
ATOM 1359 C C . ILE A 1 175 ? 17.781 29.488 -14.839 1.00 71.44 175 ILE A C 1
ATOM 1361 O O . ILE A 1 175 ? 18.193 30.257 -13.977 1.00 71.44 175 ILE A O 1
ATOM 1365 N N . ILE A 1 176 ? 16.968 29.889 -15.822 1.00 75.44 176 ILE A N 1
ATOM 1366 C CA . ILE A 1 176 ? 16.500 31.279 -15.964 1.00 75.44 176 ILE A CA 1
ATOM 1367 C C . ILE A 1 176 ? 15.733 31.713 -14.713 1.00 75.44 176 ILE A C 1
ATOM 1369 O O . ILE A 1 176 ? 15.989 32.779 -14.161 1.00 75.44 176 ILE A O 1
ATOM 1373 N N . TRP A 1 177 ? 14.826 30.866 -14.226 1.00 70.12 177 TRP A N 1
ATOM 1374 C CA . TRP A 1 177 ? 14.073 31.138 -13.007 1.00 70.12 177 TRP A CA 1
ATOM 1375 C C . TRP A 1 177 ? 14.971 31.193 -11.763 1.00 70.12 177 TRP A C 1
ATOM 1377 O O . TRP A 1 177 ? 14.734 31.994 -10.864 1.00 70.12 177 TRP A O 1
ATOM 1387 N N . ARG A 1 178 ? 16.026 30.374 -11.716 1.00 77.62 178 ARG A N 1
ATOM 1388 C CA . ARG A 1 178 ? 16.966 30.304 -10.593 1.00 77.62 178 ARG A CA 1
ATOM 1389 C C . ARG A 1 178 ? 17.974 31.454 -10.566 1.00 77.62 178 ARG A C 1
ATOM 1391 O O . ARG A 1 178 ? 18.419 31.815 -9.481 1.00 77.62 178 ARG A O 1
ATOM 1398 N N . LEU A 1 179 ? 18.333 31.998 -11.728 1.00 74.38 179 LEU A N 1
ATOM 1399 C CA . LEU A 1 179 ? 19.221 33.154 -11.881 1.00 74.38 179 LEU A CA 1
ATOM 1400 C C . LEU A 1 179 ? 18.467 34.492 -11.850 1.00 74.38 179 LEU A C 1
ATOM 1402 O O . LEU A 1 179 ? 19.095 35.543 -11.920 1.00 74.38 179 LEU A O 1
ATOM 1406 N N . ARG A 1 180 ? 17.133 34.468 -11.740 1.00 68.25 180 ARG A N 1
ATOM 1407 C CA . ARG A 1 180 ? 16.314 35.671 -11.590 1.00 68.25 180 ARG A CA 1
ATOM 1408 C C . ARG A 1 180 ? 16.567 36.299 -10.216 1.00 68.25 180 ARG A C 1
ATOM 1410 O O . ARG A 1 180 ? 16.206 35.718 -9.193 1.00 68.25 180 ARG A O 1
ATOM 1417 N N . GLU A 1 181 ? 17.192 37.471 -10.206 1.00 65.75 181 GLU A N 1
ATOM 1418 C CA . GLU A 1 181 ? 17.555 38.187 -8.982 1.00 65.75 181 GLU A CA 1
ATOM 1419 C C . GLU A 1 181 ? 16.302 38.678 -8.218 1.00 65.75 181 GLU A C 1
ATOM 1421 O O . GLU A 1 181 ? 15.346 39.162 -8.831 1.00 65.75 181 GLU A O 1
ATOM 1426 N N . PRO A 1 182 ? 16.263 38.538 -6.878 1.00 59.56 182 PRO A N 1
ATOM 1427 C CA . PRO A 1 182 ? 15.092 38.865 -6.056 1.00 59.56 182 PRO A CA 1
ATOM 1428 C C . PRO A 1 182 ? 14.808 40.372 -5.891 1.00 59.56 182 PRO A C 1
ATOM 1430 O O . PRO A 1 182 ? 13.709 40.730 -5.466 1.00 59.56 182 PRO A O 1
ATOM 1433 N N . ASP A 1 183 ? 15.740 41.254 -6.260 1.00 59.34 183 ASP A N 1
ATOM 1434 C CA . ASP A 1 183 ? 15.662 42.699 -5.983 1.00 59.34 183 ASP A CA 1
ATOM 1435 C C . ASP A 1 183 ? 14.598 43.444 -6.817 1.00 59.34 183 ASP A C 1
ATOM 1437 O O . ASP A 1 183 ? 14.158 44.536 -6.453 1.00 59.34 183 ASP A O 1
ATOM 1441 N N . GLU A 1 184 ? 14.116 42.840 -7.908 1.00 57.41 184 GLU A N 1
ATOM 1442 C CA . GLU A 1 184 ? 13.071 43.420 -8.764 1.00 57.41 184 GLU A CA 1
ATOM 1443 C C . GLU A 1 184 ? 11.670 43.385 -8.123 1.00 57.41 184 GLU A C 1
ATOM 1445 O O . GLU A 1 184 ? 10.847 44.256 -8.394 1.00 57.41 184 GLU A O 1
ATOM 1450 N N . GLN A 1 185 ? 11.375 42.411 -7.249 1.00 56.69 185 GLN A N 1
ATOM 1451 C CA . GLN A 1 185 ? 10.051 42.303 -6.611 1.00 56.69 185 GLN A CA 1
ATOM 1452 C C . GLN A 1 185 ? 9.875 43.279 -5.443 1.00 56.69 185 GLN A C 1
ATOM 1454 O O . GLN A 1 185 ? 8.764 43.757 -5.209 1.00 56.69 185 GLN A O 1
ATOM 1459 N N . ALA A 1 186 ? 10.961 43.606 -4.738 1.00 58.62 186 ALA A N 1
ATOM 1460 C CA . ALA A 1 186 ? 10.934 44.577 -3.647 1.00 58.62 186 ALA A CA 1
ATOM 1461 C C . ALA A 1 186 ? 10.611 45.989 -4.167 1.00 58.62 186 ALA A C 1
ATOM 1463 O O . ALA A 1 186 ? 9.733 46.650 -3.621 1.00 58.62 186 ALA A O 1
ATOM 1464 N N . LYS A 1 187 ? 11.222 46.396 -5.292 1.00 58.28 187 LYS A N 1
ATOM 1465 C CA . LYS A 1 187 ? 10.967 47.705 -5.920 1.00 58.28 187 LYS A CA 1
ATOM 1466 C C . LYS A 1 187 ? 9.538 47.870 -6.434 1.00 58.28 187 LYS A C 1
ATOM 1468 O O . LYS A 1 187 ? 8.951 48.923 -6.239 1.00 58.28 187 LYS A O 1
ATOM 1473 N N . ILE A 1 188 ? 8.967 46.834 -7.052 1.00 59.19 188 ILE A N 1
ATOM 1474 C CA . ILE A 1 188 ? 7.588 46.888 -7.571 1.00 59.19 188 ILE A CA 1
ATOM 1475 C C . ILE A 1 188 ? 6.569 46.934 -6.422 1.00 59.19 188 ILE A C 1
ATOM 1477 O O . ILE A 1 188 ? 5.530 47.574 -6.542 1.00 59.19 188 ILE A O 1
ATOM 1481 N N . THR A 1 189 ? 6.862 46.278 -5.297 1.00 59.72 189 THR A N 1
ATOM 1482 C CA . THR A 1 189 ? 5.968 46.282 -4.129 1.00 59.72 189 THR A CA 1
ATOM 1483 C C . THR A 1 189 ? 6.009 47.630 -3.399 1.00 59.72 189 THR A C 1
ATOM 1485 O O . THR A 1 189 ? 4.951 48.151 -3.058 1.00 59.72 189 THR A O 1
ATOM 1488 N N . GLU A 1 190 ? 7.191 48.243 -3.246 1.00 62.12 190 GLU A N 1
ATOM 1489 C CA . GLU A 1 190 ? 7.323 49.609 -2.706 1.00 62.12 190 GLU A CA 1
ATOM 1490 C C . GLU A 1 190 ? 6.647 50.661 -3.600 1.00 62.12 190 GLU A C 1
ATOM 1492 O O . GLU A 1 190 ? 6.012 51.584 -3.097 1.00 62.12 190 GLU A O 1
ATOM 1497 N N . GLU A 1 191 ? 6.733 50.525 -4.926 1.00 64.12 191 GLU A N 1
ATOM 1498 C CA . GLU A 1 191 ? 6.126 51.475 -5.870 1.00 64.12 191 GLU A CA 1
ATOM 1499 C C . GLU A 1 191 ? 4.585 51.380 -5.899 1.00 64.12 191 GLU A C 1
ATOM 1501 O O . GLU A 1 191 ? 3.911 52.375 -6.158 1.00 64.12 191 GLU A O 1
ATOM 1506 N N . ILE A 1 192 ? 4.017 50.212 -5.572 1.00 67.00 192 ILE A N 1
ATOM 1507 C CA . ILE A 1 192 ? 2.564 49.998 -5.455 1.00 67.00 192 ILE A CA 1
ATOM 1508 C C . ILE A 1 192 ? 2.021 50.441 -4.085 1.00 67.00 192 ILE A C 1
ATOM 1510 O O . ILE A 1 192 ? 0.894 50.918 -4.024 1.00 67.00 192 ILE A O 1
ATOM 1514 N N . GLU A 1 193 ? 2.789 50.325 -2.995 1.00 66.75 193 GLU A N 1
ATOM 1515 C CA . GLU A 1 193 ? 2.383 50.850 -1.674 1.00 66.75 193 GLU A CA 1
ATOM 1516 C C . GLU A 1 193 ? 2.454 52.386 -1.578 1.00 66.75 193 GLU A C 1
ATOM 1518 O O . GLU A 1 193 ? 1.843 52.977 -0.685 1.00 66.75 193 GLU A O 1
ATOM 1523 N N . HIS A 1 194 ? 3.174 53.041 -2.495 1.00 64.69 194 HIS A N 1
ATOM 1524 C CA . HIS A 1 194 ? 3.306 54.499 -2.572 1.00 64.69 194 HIS A CA 1
ATOM 1525 C C . HIS A 1 194 ? 2.360 55.189 -3.582 1.00 64.69 194 HIS A C 1
ATOM 1527 O O . HIS A 1 194 ? 2.475 56.405 -3.773 1.00 64.69 194 HIS A O 1
ATOM 1533 N N . LEU A 1 195 ? 1.416 54.452 -4.183 1.00 56.19 195 LEU A N 1
ATOM 1534 C CA . LEU A 1 195 ? 0.305 54.963 -5.010 1.00 56.19 195 LEU A CA 1
ATOM 1535 C C . LEU A 1 195 ? -1.027 54.924 -4.248 1.00 56.19 195 LEU A C 1
ATOM 1537 O O . LEU A 1 195 ? -1.818 55.879 -4.430 1.00 56.19 195 LEU A O 1
#

Radius of gyration: 24.92 Å; chains: 1; bounding box: 49×73×60 Å

pLDDT: mean 81.89, std 13.32, range [49.22, 97.5]